Protein AF-A0A141RQ97-F1 (afdb_monomer)

Radius of gyration: 27.09 Å; Cα contacts (8 Å, |Δi|>4): 376; chains: 1; bounding box: 75×56×69 Å

Secondary structure (DSSP, 8-state):
----HHHHHHHHHHHHHHHHHHHHHHHHHHHHHHTT---HHHHHHHHHHHTTTHHHHHHHHHHHHHHHHHH-HHHHHHHHHHTHHHHHHHHHHHHHHHHHHHHHHH--HHHHHHHHHHHHHHHHHHHHHHHHHHHHHHH---EETTEE-S-TTTT--HHHHHHHHHHHHHHHHHHHHHHHHH--HHHHHHHHHHHHHHHHHHHHHHHHHHHHHHHH-HHHHHHHHSTTHHHHHTHHHHHHHHHHHHHHHHHHHHS--STT-S--S-HHHHHHHHHHHHSTTS-EEEE--TTTSS----SS--GGG-SEEEE-TT--HHHHHHHHTTT-EEEE--

pLDDT: mean 82.0, std 18.47, range [33.0, 98.38]

Mean predicted aligned error: 12.66 Å

Solvent-accessible surface area (backbone atoms only — not comparable to full-atom values): 17852 Å² total; per-residue (Å²): 133,83,84,59,61,70,61,52,50,51,51,52,29,53,48,25,44,50,50,20,55,63,53,34,22,24,55,33,17,42,25,47,49,48,68,76,52,84,51,68,67,59,46,50,52,60,51,63,71,40,67,90,46,54,73,66,24,52,49,26,48,52,50,22,54,53,43,35,43,72,76,37,46,66,61,38,54,33,50,48,61,53,36,45,64,44,53,50,47,20,51,52,10,50,51,36,25,55,51,22,61,65,46,41,82,72,42,54,82,85,51,33,61,57,27,45,48,36,20,16,51,11,19,43,40,23,37,29,25,50,15,24,52,56,30,34,65,71,73,56,79,54,66,55,98,86,33,63,69,64,58,84,61,68,52,77,36,75,63,11,52,48,30,8,55,41,38,45,36,49,19,38,37,44,16,26,56,51,45,43,77,73,44,64,68,69,60,20,51,52,28,44,59,48,36,56,57,34,47,54,51,34,51,52,43,50,52,49,49,67,54,47,47,38,74,74,32,62,71,49,34,54,54,51,70,34,87,69,43,29,71,74,50,48,58,56,62,50,49,52,52,52,51,52,49,49,54,50,52,62,44,48,34,67,75,44,101,46,100,76,35,89,62,69,96,47,70,74,59,50,49,50,51,55,51,50,64,75,46,64,94,50,44,72,45,78,40,63,54,89,82,71,82,41,74,69,76,82,73,94,71,66,73,77,71,32,52,35,35,42,31,48,86,76,68,49,70,70,56,53,55,58,48,55,74,50,76,33,49,77,45,65,56,118

Nearest PDB structures (foldseek):
  6rko-assembly1_B  TM=9.096E-01  e=4.116E-11  Escherichia coli K-12
  8b4o-assembly1_B  TM=8.772E-01  e=1.217E-09  Corynebacterium glutamicum
  7nkz-assembly1_B  TM=7.341E-01  e=1.514E-10  Mycobacterium tuberculosis H37Rv
  7d5i-assembly1_B  TM=8.431E-01  e=5.328E-09  Mycolicibacterium smegmatis MC2 155

Structure (mmCIF, N/CA/C/O backbone):
data_AF-A0A141RQ97-F1
#
_entry.id   AF-A0A141RQ97-F1
#
loop_
_atom_site.group_PDB
_atom_site.id
_atom_site.type_symbol
_atom_site.label_atom_id
_atom_site.label_alt_id
_atom_site.label_comp_id
_atom_site.label_asym_id
_atom_site.label_entity_id
_atom_site.label_seq_id
_atom_site.pdbx_PDB_ins_code
_atom_site.Cartn_x
_atom_site.Cartn_y
_atom_site.Cartn_z
_atom_site.occupancy
_atom_site.B_iso_or_equiv
_atom_site.auth_seq_id
_atom_site.auth_comp_id
_atom_site.auth_asym_id
_atom_site.auth_atom_id
_atom_site.pdbx_PDB_model_num
ATOM 1 N N . MET A 1 1 ? -39.228 -0.199 6.790 1.00 51.22 1 MET A N 1
ATOM 2 C CA . MET A 1 1 ? -37.788 -0.116 7.108 1.00 51.22 1 MET A CA 1
ATOM 3 C C . MET A 1 1 ? -37.262 1.120 6.405 1.00 51.22 1 MET A C 1
ATOM 5 O O . MET A 1 1 ? -37.312 1.156 5.183 1.00 51.22 1 MET A O 1
ATOM 9 N N . GLY A 1 2 ? -36.927 2.172 7.153 1.00 75.19 2 GLY A N 1
ATOM 10 C CA . GLY A 1 2 ? -36.314 3.368 6.572 1.00 75.19 2 GLY A CA 1
ATOM 11 C C . GLY A 1 2 ? -34.882 3.057 6.151 1.00 75.19 2 GLY A C 1
ATOM 12 O O . GLY A 1 2 ? -34.230 2.219 6.770 1.00 75.19 2 GLY A O 1
ATOM 13 N N . VAL A 1 3 ? -34.417 3.690 5.082 1.00 82.69 3 VAL A N 1
ATOM 14 C CA . VAL A 1 3 ? -33.030 3.568 4.640 1.00 82.69 3 VAL A CA 1
ATOM 15 C C . VAL A 1 3 ? -32.132 4.299 5.641 1.00 82.69 3 VAL A C 1
ATOM 17 O O . VAL A 1 3 ? -32.322 5.491 5.878 1.00 82.69 3 VAL A O 1
ATOM 20 N N . ASP A 1 4 ? -31.170 3.591 6.231 1.00 91.19 4 ASP A N 1
ATOM 21 C CA . ASP A 1 4 ? -30.196 4.170 7.159 1.00 91.19 4 ASP A CA 1
ATOM 22 C C . ASP A 1 4 ? -29.107 4.913 6.366 1.00 91.19 4 ASP A C 1
ATOM 24 O O . ASP A 1 4 ? -28.164 4.324 5.832 1.00 91.19 4 ASP A O 1
ATOM 28 N N . ILE A 1 5 ? -29.301 6.226 6.219 1.00 93.00 5 ILE A N 1
ATOM 29 C CA . ILE A 1 5 ? -28.421 7.110 5.447 1.00 93.00 5 ILE A CA 1
ATOM 30 C C . ILE A 1 5 ? -26.968 7.084 5.968 1.00 93.00 5 ILE A C 1
ATOM 32 O O . ILE A 1 5 ? -26.069 6.957 5.132 1.00 93.00 5 ILE A O 1
ATOM 36 N N . PRO A 1 6 ? -26.697 7.145 7.291 1.00 93.06 6 PRO A N 1
ATOM 37 C CA . PRO A 1 6 ? -25.357 6.909 7.832 1.00 93.06 6 PRO A CA 1
ATOM 38 C C . PRO A 1 6 ? -24.711 5.606 7.353 1.00 93.06 6 PRO A C 1
ATOM 40 O O . PRO A 1 6 ? -23.558 5.623 6.927 1.00 93.06 6 PRO A O 1
ATOM 43 N N . VAL A 1 7 ? -25.438 4.485 7.366 1.00 93.88 7 VAL A N 1
ATOM 44 C CA . VAL A 1 7 ? -24.892 3.190 6.918 1.00 93.88 7 VAL A CA 1
ATOM 45 C C . VAL A 1 7 ? -24.551 3.206 5.426 1.00 93.88 7 VAL A C 1
ATOM 47 O O . VAL A 1 7 ? -23.509 2.679 5.032 1.00 93.88 7 VAL A O 1
ATOM 50 N N . ILE A 1 8 ? -25.375 3.849 4.593 1.00 95.38 8 ILE A N 1
ATOM 51 C CA . ILE A 1 8 ? -25.068 4.021 3.164 1.00 95.38 8 ILE A CA 1
ATOM 52 C C . ILE A 1 8 ? -23.789 4.834 2.975 1.00 95.38 8 ILE A C 1
ATOM 54 O O . ILE A 1 8 ? -22.906 4.416 2.227 1.00 95.38 8 ILE A O 1
ATOM 58 N N . TRP A 1 9 ? -23.662 5.974 3.654 1.00 95.50 9 TRP A N 1
ATOM 59 C CA . TRP A 1 9 ? -22.460 6.801 3.549 1.00 95.50 9 TRP A CA 1
ATOM 60 C C . TRP A 1 9 ? -21.215 6.084 4.053 1.00 95.50 9 TRP A C 1
ATOM 62 O O . TRP A 1 9 ? -20.168 6.166 3.417 1.00 95.50 9 TRP A O 1
ATOM 72 N N . PHE A 1 10 ? -21.334 5.330 5.145 1.00 93.94 10 PHE A N 1
ATOM 73 C CA . PHE A 1 10 ? -20.256 4.481 5.633 1.00 93.94 10 PHE A CA 1
ATOM 74 C C . PHE A 1 10 ? -19.815 3.471 4.564 1.00 93.94 10 PHE A C 1
ATOM 76 O O . PHE A 1 10 ? -18.622 3.359 4.287 1.00 93.94 10 PHE A O 1
ATOM 83 N N . ALA A 1 11 ? -20.759 2.797 3.898 1.00 95.75 11 ALA A N 1
ATOM 84 C CA . ALA A 1 11 ? -20.449 1.865 2.815 1.00 95.75 11 ALA A CA 1
ATOM 85 C C . ALA A 1 11 ? -19.767 2.552 1.617 1.00 95.75 11 ALA A C 1
ATOM 87 O O . ALA A 1 11 ? -18.808 2.006 1.073 1.00 95.75 11 ALA A O 1
ATOM 88 N N . ILE A 1 12 ? -20.211 3.756 1.233 1.00 96.19 12 ILE A N 1
ATOM 89 C CA . ILE A 1 12 ? -19.592 4.550 0.158 1.00 96.19 12 ILE A CA 1
ATOM 90 C C . ILE A 1 12 ? -18.149 4.923 0.515 1.00 96.19 12 ILE A C 1
ATOM 92 O O . ILE A 1 12 ? -17.262 4.773 -0.321 1.00 96.19 12 ILE A O 1
ATOM 96 N N . ILE A 1 13 ? -17.899 5.378 1.746 1.00 96.06 13 ILE A N 1
ATOM 97 C CA . ILE A 1 13 ? -16.555 5.758 2.205 1.00 96.06 13 ILE A CA 1
ATOM 98 C C . ILE A 1 13 ? -15.639 4.534 2.232 1.00 96.06 13 ILE A C 1
ATOM 100 O O . ILE A 1 13 ? -14.543 4.592 1.684 1.00 96.06 13 ILE A O 1
ATOM 104 N N . VAL A 1 14 ? -16.097 3.408 2.794 1.00 95.00 14 VAL A N 1
ATOM 105 C CA . VAL A 1 14 ? -15.331 2.150 2.801 1.00 95.00 14 VAL A CA 1
ATOM 106 C C . VAL A 1 14 ? -15.010 1.706 1.377 1.00 95.00 14 VAL A C 1
ATOM 108 O O . VAL A 1 14 ? -13.869 1.352 1.090 1.00 95.00 14 VAL A O 1
ATOM 111 N N . PHE A 1 15 ? -15.983 1.765 0.467 1.00 96.69 15 PHE A N 1
ATOM 112 C CA . PHE A 1 15 ? -15.762 1.446 -0.939 1.00 96.69 15 PHE A CA 1
ATOM 113 C C . PHE A 1 15 ? -14.733 2.383 -1.585 1.00 96.69 15 PHE A C 1
ATOM 115 O O . PHE A 1 15 ? -13.807 1.901 -2.232 1.00 96.69 15 PHE A O 1
ATOM 122 N N . ALA A 1 16 ? -14.837 3.696 -1.369 1.00 96.62 16 ALA A N 1
ATOM 123 C CA . ALA A 1 16 ? -13.883 4.668 -1.897 1.00 96.62 16 ALA A CA 1
ATOM 124 C C . ALA A 1 16 ? -12.461 4.419 -1.368 1.00 96.62 16 ALA A C 1
ATOM 126 O O . ALA A 1 16 ? -11.509 4.404 -2.145 1.00 96.62 16 ALA A O 1
ATOM 127 N N . THR A 1 17 ? -12.308 4.135 -0.071 1.00 94.50 17 THR A N 1
ATOM 128 C CA . THR A 1 17 ? -11.013 3.778 0.523 1.00 94.50 17 THR A CA 1
ATOM 129 C C . THR A 1 17 ? -10.458 2.474 -0.053 1.00 94.50 17 THR A C 1
ATOM 131 O O . THR A 1 17 ? -9.270 2.404 -0.352 1.00 94.50 17 THR A O 1
ATOM 134 N N . LEU A 1 18 ? -11.290 1.448 -0.261 1.00 94.50 18 LEU A N 1
ATOM 135 C CA . LEU A 1 18 ? -10.856 0.196 -0.891 1.00 94.50 18 LEU A CA 1
ATOM 136 C C . LEU A 1 18 ? -10.418 0.408 -2.343 1.00 94.50 18 LEU A C 1
ATOM 138 O O . LEU A 1 18 ? -9.379 -0.111 -2.746 1.00 94.50 18 LEU A O 1
ATOM 142 N N . MET A 1 19 ? -11.173 1.192 -3.115 1.00 95.12 19 MET A N 1
ATOM 143 C CA . MET A 1 19 ? -10.805 1.542 -4.486 1.00 95.12 19 MET A CA 1
ATOM 144 C C . MET A 1 19 ? -9.486 2.310 -4.524 1.00 95.12 19 MET A C 1
ATOM 146 O O . MET A 1 19 ? -8.633 1.987 -5.345 1.00 95.12 19 MET A O 1
ATOM 150 N N . TYR A 1 20 ? -9.274 3.245 -3.596 1.00 95.44 20 TYR A N 1
ATOM 151 C CA . TYR A 1 20 ? -8.000 3.944 -3.457 1.00 95.44 20 TYR A CA 1
ATOM 152 C C . TYR A 1 20 ? -6.835 2.973 -3.207 1.00 95.44 20 TYR A C 1
ATOM 154 O O . TYR A 1 20 ? -5.856 2.984 -3.946 1.00 95.44 20 TYR A O 1
ATOM 162 N N . ILE A 1 21 ? -6.970 2.075 -2.225 1.00 93.88 21 ILE A N 1
ATOM 163 C CA . ILE A 1 21 ? -5.947 1.072 -1.881 1.00 93.88 21 ILE A CA 1
ATOM 164 C C . ILE A 1 21 ? -5.614 0.172 -3.078 1.00 93.88 21 ILE A C 1
ATOM 166 O O . ILE A 1 21 ? -4.452 -0.156 -3.305 1.00 93.88 21 ILE A O 1
ATOM 170 N N . ILE A 1 22 ? -6.623 -0.248 -3.844 1.00 91.88 22 ILE A N 1
ATOM 171 C CA . ILE A 1 22 ? -6.428 -1.147 -4.987 1.00 91.88 22 ILE A CA 1
ATOM 172 C C . ILE A 1 22 ? -5.809 -0.403 -6.171 1.00 91.88 22 ILE A C 1
ATOM 174 O O . ILE A 1 22 ? -4.876 -0.917 -6.786 1.00 91.88 22 ILE A O 1
ATOM 178 N N . MET A 1 23 ? -6.344 0.770 -6.511 1.00 92.56 23 MET A N 1
ATOM 179 C CA . MET A 1 23 ? -5.975 1.489 -7.727 1.00 92.56 23 MET A CA 1
ATOM 180 C C . MET A 1 23 ? -4.687 2.290 -7.549 1.00 92.56 23 MET A C 1
ATOM 182 O O . MET A 1 23 ? -3.738 2.110 -8.298 1.00 92.56 23 MET A O 1
ATOM 186 N N . ASP A 1 24 ? -4.603 3.118 -6.513 1.00 94.88 24 ASP A N 1
ATOM 187 C CA . ASP A 1 24 ? -3.407 3.924 -6.258 1.00 94.88 24 ASP A CA 1
ATOM 188 C C . ASP A 1 24 ? -2.272 3.080 -5.646 1.00 94.88 24 ASP A C 1
ATOM 190 O O . ASP A 1 24 ? -1.095 3.429 -5.738 1.00 94.88 24 ASP A O 1
ATOM 194 N N . GLY A 1 25 ? -2.599 1.922 -5.057 1.00 94.94 25 GLY A N 1
ATOM 195 C CA . GLY A 1 25 ? -1.617 1.020 -4.456 1.00 94.94 25 GLY A CA 1
ATOM 196 C C . GLY A 1 25 ? -0.594 0.463 -5.449 1.00 94.94 25 GLY A C 1
ATOM 197 O O . GLY A 1 25 ? 0.592 0.385 -5.119 1.00 94.94 25 GLY A O 1
ATOM 198 N N . PHE A 1 26 ? -0.996 0.113 -6.680 1.00 94.12 26 PHE A N 1
ATOM 199 C CA . PHE A 1 26 ? -0.015 -0.298 -7.694 1.00 94.12 26 PHE A CA 1
ATOM 200 C C . PHE A 1 26 ? 0.807 0.886 -8.215 1.00 94.12 26 PHE A C 1
ATOM 202 O O . PHE A 1 26 ? 1.997 0.707 -8.465 1.00 94.12 26 PHE A O 1
ATOM 209 N N . ASP A 1 27 ? 0.231 2.088 -8.317 1.00 94.75 27 ASP A N 1
ATOM 210 C CA . ASP A 1 27 ? 0.954 3.296 -8.740 1.00 94.75 27 ASP A CA 1
ATOM 211 C C . ASP A 1 27 ? 2.062 3.651 -7.748 1.00 94.75 27 ASP A C 1
ATOM 213 O O . ASP A 1 27 ? 3.231 3.802 -8.118 1.00 94.75 27 ASP A O 1
ATOM 217 N N . LEU A 1 28 ? 1.711 3.703 -6.461 1.00 95.88 28 LEU A N 1
ATOM 218 C CA . LEU A 1 28 ? 2.654 3.942 -5.373 1.00 95.88 28 LEU A CA 1
ATOM 219 C C . LEU A 1 28 ? 3.712 2.837 -5.295 1.00 95.88 28 LEU A C 1
ATOM 221 O O . LEU A 1 28 ? 4.902 3.119 -5.137 1.00 95.88 28 LEU A O 1
ATOM 225 N N . GLY A 1 29 ? 3.313 1.575 -5.464 1.00 96.31 29 GLY A N 1
ATOM 226 C CA . GLY A 1 29 ? 4.256 0.463 -5.514 1.00 96.31 29 GLY A CA 1
ATOM 227 C C . GLY A 1 29 ? 5.242 0.560 -6.685 1.00 96.31 29 GLY A C 1
ATOM 228 O O . GLY A 1 29 ? 6.433 0.300 -6.505 1.00 96.31 29 GLY A O 1
ATOM 229 N N . ILE A 1 30 ? 4.789 0.987 -7.869 1.00 95.12 30 ILE A N 1
ATOM 230 C CA . ILE A 1 30 ? 5.655 1.217 -9.034 1.00 95.12 30 ILE A CA 1
ATOM 231 C C . ILE A 1 30 ? 6.629 2.350 -8.742 1.00 95.12 30 ILE A C 1
ATOM 233 O O . ILE A 1 30 ? 7.814 2.217 -9.049 1.00 95.12 30 ILE A O 1
ATOM 237 N N . GLY A 1 31 ? 6.158 3.420 -8.097 1.00 93.88 31 GLY A N 1
ATOM 238 C CA . GLY A 1 31 ? 7.006 4.511 -7.637 1.00 93.88 31 GLY A CA 1
ATOM 239 C C . GLY A 1 31 ? 8.121 4.046 -6.713 1.00 93.88 31 GLY A C 1
ATOM 240 O O . GLY A 1 31 ? 9.287 4.346 -6.966 1.00 93.88 31 GLY A O 1
ATOM 241 N N . MET A 1 32 ? 7.808 3.223 -5.710 1.00 95.19 32 MET A N 1
ATOM 242 C CA . MET A 1 32 ? 8.821 2.647 -4.817 1.00 95.19 32 MET A CA 1
ATOM 243 C C . MET A 1 32 ? 9.833 1.768 -5.568 1.00 95.19 32 MET A C 1
ATOM 245 O O . MET A 1 32 ? 11.036 1.857 -5.323 1.00 95.19 32 MET A O 1
ATOM 249 N N . LEU A 1 33 ? 9.370 0.952 -6.521 1.00 92.75 33 LEU A N 1
ATOM 250 C CA . LEU A 1 33 ? 10.229 0.083 -7.335 1.00 92.75 33 LEU A CA 1
ATOM 251 C C . LEU A 1 33 ? 11.080 0.843 -8.358 1.00 92.75 33 LEU A C 1
ATOM 253 O O . LEU A 1 33 ? 12.091 0.324 -8.839 1.00 92.75 33 LEU A O 1
ATOM 257 N N . PHE A 1 34 ? 10.695 2.072 -8.684 1.00 88.44 34 PHE A N 1
ATOM 258 C CA . PHE A 1 34 ? 11.244 2.837 -9.794 1.00 88.44 34 PHE A CA 1
ATOM 259 C C . PHE A 1 34 ? 12.761 3.031 -9.716 1.00 88.44 34 PHE A C 1
ATOM 261 O O . PHE A 1 34 ? 13.479 2.852 -10.702 1.00 88.44 34 PHE A O 1
ATOM 268 N N . SER A 1 35 ? 13.270 3.330 -8.517 1.00 83.56 35 SER A N 1
ATOM 269 C CA . SER A 1 35 ? 14.705 3.533 -8.292 1.00 83.56 35 SER A CA 1
ATOM 270 C C . SER A 1 35 ? 15.528 2.237 -8.355 1.00 83.56 35 SER A C 1
ATOM 272 O O . SER A 1 35 ? 16.731 2.306 -8.606 1.00 83.56 35 SER A O 1
ATOM 274 N N . PHE A 1 36 ? 14.906 1.062 -8.191 1.00 84.69 36 PHE A N 1
ATOM 275 C CA . PHE A 1 36 ? 15.591 -0.239 -8.225 1.00 84.69 36 PHE A CA 1
ATOM 276 C C . PHE A 1 36 ? 15.808 -0.776 -9.644 1.00 84.69 36 PHE A C 1
ATOM 278 O O . PHE A 1 36 ? 16.709 -1.582 -9.878 1.00 84.69 36 PHE A O 1
ATOM 285 N N . VAL A 1 37 ? 15.006 -0.333 -10.610 1.00 84.88 37 VAL A N 1
ATOM 286 C CA . VAL A 1 37 ? 15.165 -0.708 -12.018 1.00 84.88 37 VAL A CA 1
ATOM 287 C C . VAL A 1 37 ? 16.200 0.215 -12.645 1.00 84.88 37 VAL A C 1
ATOM 289 O O . VAL A 1 37 ? 15.961 1.407 -12.721 1.00 84.88 37 VAL A O 1
ATOM 292 N N . GLY A 1 38 ? 17.370 -0.286 -13.045 1.00 78.19 38 GLY A N 1
ATOM 293 C CA . GLY A 1 38 ? 18.461 0.564 -13.554 1.00 78.19 38 GLY A CA 1
ATOM 294 C C . GLY A 1 38 ? 18.333 0.977 -15.025 1.00 78.19 38 GLY A C 1
ATOM 295 O O . GLY A 1 38 ? 18.911 1.986 -15.427 1.00 78.19 38 GLY A O 1
ATOM 296 N N . ASP A 1 39 ? 17.593 0.212 -15.829 1.00 84.25 39 ASP A N 1
ATOM 297 C CA . ASP A 1 39 ? 17.457 0.457 -17.264 1.00 84.25 39 ASP A CA 1
ATOM 298 C C . ASP A 1 39 ? 16.418 1.553 -17.553 1.00 84.25 39 ASP A C 1
ATOM 300 O O . ASP A 1 39 ? 15.287 1.520 -17.065 1.00 84.25 39 ASP A O 1
ATOM 304 N N . ALA A 1 40 ? 16.805 2.542 -18.362 1.00 82.38 40 ALA A N 1
ATOM 305 C CA . ALA A 1 40 ? 15.958 3.693 -18.660 1.00 82.38 40 ALA A CA 1
ATOM 306 C C . ALA A 1 40 ? 14.714 3.324 -19.485 1.00 82.38 40 ALA A C 1
ATOM 308 O O . ALA A 1 40 ? 13.656 3.910 -19.265 1.00 82.38 40 ALA A O 1
ATOM 309 N N . LYS A 1 41 ? 14.814 2.344 -20.394 1.00 84.44 41 LYS A N 1
ATOM 310 C CA . LYS A 1 41 ? 13.670 1.895 -21.199 1.00 84.44 41 LYS A CA 1
ATOM 311 C C . LYS A 1 41 ? 12.680 1.127 -20.334 1.00 84.44 41 LYS A C 1
ATOM 313 O O . LYS A 1 41 ? 11.479 1.338 -20.460 1.00 84.44 41 LYS A O 1
ATOM 318 N N . GLU A 1 42 ? 13.173 0.281 -19.427 1.00 86.69 42 GLU A N 1
ATOM 319 C CA . GLU A 1 42 ? 12.327 -0.413 -18.448 1.00 86.69 42 GLU A CA 1
ATOM 320 C C . GLU A 1 42 ? 11.580 0.591 -17.550 1.00 86.69 42 GLU A C 1
ATOM 322 O O . GLU A 1 42 ? 10.372 0.457 -17.355 1.00 86.69 42 GLU A O 1
ATOM 327 N N . ARG A 1 43 ? 12.259 1.647 -17.075 1.00 88.12 43 ARG A N 1
ATOM 328 C CA . ARG A 1 43 ? 11.623 2.748 -16.326 1.00 88.12 43 ARG A CA 1
ATOM 329 C C . ARG A 1 43 ? 10.545 3.466 -17.135 1.00 88.12 43 ARG A C 1
ATOM 331 O O . ARG A 1 43 ? 9.475 3.756 -16.606 1.00 88.12 43 ARG A O 1
ATOM 338 N N . ASP A 1 44 ? 10.798 3.746 -18.408 1.00 86.69 44 ASP A N 1
ATOM 339 C CA . ASP A 1 44 ? 9.809 4.415 -19.253 1.00 86.69 44 ASP A CA 1
ATOM 340 C C . ASP A 1 44 ? 8.567 3.529 -19.468 1.00 86.69 44 ASP A C 1
ATOM 342 O O . ASP A 1 44 ? 7.448 4.035 -19.426 1.00 86.69 44 ASP A O 1
ATOM 346 N N . VAL A 1 45 ? 8.725 2.205 -19.596 1.00 89.31 45 VAL A N 1
ATOM 347 C CA . VAL A 1 45 ? 7.590 1.259 -19.627 1.00 89.31 45 VAL A CA 1
ATOM 348 C C . VAL A 1 45 ? 6.790 1.303 -18.321 1.00 89.31 45 VAL A C 1
ATOM 350 O O . VAL A 1 45 ? 5.562 1.371 -18.370 1.00 89.31 45 VAL A O 1
ATOM 353 N N . MET A 1 46 ? 7.461 1.316 -17.163 1.00 91.69 46 MET A N 1
ATOM 354 C CA . MET A 1 46 ? 6.791 1.401 -15.857 1.00 91.69 46 MET A CA 1
ATOM 355 C C . MET A 1 46 ? 5.904 2.649 -15.757 1.00 91.69 46 MET A C 1
ATOM 357 O O . MET A 1 46 ? 4.720 2.533 -15.445 1.00 91.69 46 MET A O 1
ATOM 361 N N . VAL A 1 47 ? 6.447 3.824 -16.085 1.00 88.38 47 VAL A N 1
ATOM 362 C CA . VAL A 1 47 ? 5.730 5.112 -16.022 1.00 88.38 47 VAL A CA 1
ATOM 363 C C . VAL A 1 47 ? 4.583 5.153 -17.031 1.00 88.38 47 VAL A C 1
ATOM 365 O O . VAL A 1 47 ? 3.454 5.488 -16.678 1.00 88.38 47 VAL A O 1
ATOM 368 N N . ASN A 1 48 ? 4.835 4.759 -18.280 1.00 89.69 48 ASN A N 1
ATOM 369 C CA . ASN A 1 48 ? 3.810 4.783 -19.325 1.00 89.69 48 ASN A CA 1
ATOM 370 C C . ASN A 1 48 ? 2.647 3.822 -19.037 1.00 89.69 48 ASN A C 1
ATOM 372 O O . ASN A 1 48 ? 1.539 4.050 -19.517 1.00 89.69 48 ASN A O 1
ATOM 376 N N . SER A 1 49 ? 2.869 2.772 -18.237 1.00 91.06 49 SER A N 1
ATOM 377 C CA . SER A 1 49 ? 1.810 1.828 -17.863 1.00 91.06 49 SER A CA 1
ATOM 378 C C . SER A 1 49 ? 0.745 2.421 -16.932 1.00 91.06 49 SER A C 1
ATOM 380 O O . SER A 1 49 ? -0.377 1.916 -16.918 1.00 91.06 49 SER A O 1
ATOM 382 N N . VAL A 1 50 ? 1.083 3.482 -16.188 1.00 91.00 50 VAL A N 1
ATOM 383 C CA . VAL A 1 50 ? 0.208 4.116 -15.182 1.00 91.00 50 VAL A CA 1
ATOM 384 C C . VAL A 1 50 ? -0.193 5.547 -15.532 1.00 91.00 50 VAL A C 1
ATOM 386 O O . VAL A 1 50 ? -1.197 6.047 -15.028 1.00 91.00 50 VAL A O 1
ATOM 389 N N . ALA A 1 51 ? 0.531 6.192 -16.452 1.00 87.44 51 ALA A N 1
ATOM 390 C CA . ALA A 1 51 ? 0.266 7.561 -16.902 1.00 87.44 51 ALA A CA 1
ATOM 391 C C . ALA A 1 51 ? -1.208 7.872 -17.246 1.00 87.44 51 ALA A C 1
ATOM 393 O O . ALA A 1 51 ? -1.645 8.977 -16.935 1.00 87.44 51 ALA A O 1
ATOM 394 N N . PRO A 1 52 ? -2.000 6.954 -17.838 1.00 88.56 52 PRO A N 1
ATOM 395 C CA . PRO A 1 52 ? -3.397 7.244 -18.163 1.00 88.56 52 PRO A CA 1
ATOM 396 C C . PRO A 1 52 ? -4.369 7.189 -16.976 1.00 88.56 52 PRO A C 1
ATOM 398 O O . PRO A 1 52 ? -5.512 7.606 -17.136 1.00 88.56 52 PRO A O 1
ATOM 401 N N . VAL A 1 53 ? -3.973 6.610 -15.835 1.00 89.69 53 VAL A N 1
ATOM 402 C CA . VAL A 1 53 ? -4.905 6.263 -14.743 1.00 89.69 53 VAL A CA 1
ATOM 403 C C . VAL A 1 53 ? -4.550 6.873 -13.387 1.00 89.69 53 VAL A C 1
ATOM 405 O O . VAL A 1 53 ? -5.456 7.059 -12.583 1.00 89.69 53 VAL A O 1
ATOM 408 N N . TRP A 1 54 ? -3.284 7.228 -13.142 1.00 88.56 54 TRP A N 1
ATOM 409 C CA . TRP A 1 54 ? -2.810 7.642 -11.811 1.00 88.56 54 TRP A CA 1
ATOM 410 C C . TRP A 1 54 ? -3.566 8.841 -11.213 1.00 88.56 54 TRP A C 1
ATOM 412 O O . TRP A 1 54 ? -3.934 8.812 -10.043 1.00 88.56 54 TRP A O 1
ATOM 422 N N . ASP A 1 55 ? -3.858 9.868 -12.017 1.00 86.69 55 ASP A N 1
ATOM 423 C CA . ASP A 1 55 ? -4.580 11.066 -11.561 1.00 86.69 55 ASP A CA 1
ATOM 424 C C . ASP A 1 55 ? -6.020 10.712 -11.142 1.00 86.69 55 ASP A C 1
ATOM 426 O O . ASP A 1 55 ? -6.516 11.107 -10.088 1.00 86.69 55 ASP A O 1
ATOM 430 N N . GLY A 1 56 ? -6.669 9.829 -11.910 1.00 89.19 56 GLY A N 1
ATOM 431 C CA . GLY A 1 56 ? -7.977 9.278 -11.558 1.00 89.19 56 GLY A CA 1
ATOM 432 C C . GLY A 1 56 ? -7.950 8.447 -10.274 1.00 89.19 56 GLY A C 1
ATOM 433 O O . GLY A 1 56 ? -8.913 8.475 -9.507 1.00 89.19 56 GLY A O 1
ATOM 434 N N . ASN A 1 57 ? -6.852 7.745 -10.001 1.00 93.56 57 ASN A N 1
ATOM 435 C CA . ASN A 1 57 ? -6.724 6.897 -8.820 1.00 93.56 57 ASN A CA 1
ATOM 436 C C . ASN A 1 57 ? -6.682 7.722 -7.523 1.00 93.56 57 ASN A C 1
ATOM 438 O O . ASN A 1 57 ? -7.303 7.323 -6.534 1.00 93.56 57 ASN A O 1
ATOM 442 N N . GLU A 1 58 ? -6.066 8.911 -7.539 1.00 90.88 58 GLU A N 1
ATOM 443 C CA . GLU A 1 58 ? -6.051 9.823 -6.383 1.00 90.88 58 GLU A CA 1
ATOM 444 C C . GLU A 1 58 ? -7.451 10.320 -5.998 1.00 90.88 58 GLU A C 1
ATOM 446 O O . GLU A 1 58 ? -7.734 10.559 -4.819 1.00 90.88 58 GLU A O 1
ATOM 451 N N . THR A 1 59 ? -8.367 10.437 -6.964 1.00 94.44 59 THR A N 1
ATOM 452 C CA . THR A 1 59 ? -9.714 10.972 -6.703 1.00 94.44 59 THR A CA 1
ATOM 453 C C . THR A 1 59 ? -10.510 10.129 -5.704 1.00 94.44 59 THR A C 1
ATOM 455 O O . THR A 1 59 ? -11.337 10.670 -4.965 1.00 94.44 59 THR A O 1
ATOM 458 N N . TRP A 1 60 ? -10.223 8.827 -5.599 1.00 96.12 60 TRP A N 1
ATOM 459 C CA . TRP A 1 60 ? -10.851 7.942 -4.615 1.00 96.12 60 TRP A CA 1
ATOM 460 C C . TRP A 1 60 ? -10.509 8.321 -3.176 1.00 96.12 60 TRP A C 1
ATOM 462 O O . TRP A 1 60 ? -11.380 8.267 -2.304 1.00 96.12 60 TRP A O 1
ATOM 472 N N . LEU A 1 61 ? -9.273 8.763 -2.927 1.00 94.69 61 LEU A N 1
ATOM 473 C CA . LEU A 1 61 ? -8.869 9.269 -1.617 1.00 94.69 61 LEU A CA 1
ATOM 474 C C . LEU A 1 61 ? -9.634 10.545 -1.274 1.00 94.69 61 LEU A C 1
ATOM 476 O O . LEU A 1 61 ? -10.141 10.681 -0.160 1.00 94.69 61 LEU A O 1
ATOM 480 N N . VAL A 1 62 ? -9.745 11.462 -2.239 1.00 94.94 62 VAL A N 1
ATOM 481 C CA . VAL A 1 62 ? -10.477 12.724 -2.066 1.00 94.94 62 VAL A CA 1
ATOM 482 C C . VAL A 1 62 ? -11.950 12.449 -1.775 1.00 94.94 62 VAL A C 1
ATOM 484 O O . VAL A 1 62 ? -12.501 13.037 -0.846 1.00 94.94 62 VAL A O 1
ATOM 487 N N . LEU A 1 63 ? -12.577 11.513 -2.496 1.00 95.50 63 LEU A N 1
ATOM 488 C CA . LEU A 1 63 ? -13.952 11.085 -2.235 1.00 95.50 63 LEU A CA 1
ATOM 489 C C . LEU A 1 63 ? -14.104 10.490 -0.830 1.00 95.50 63 LEU A C 1
ATOM 491 O O . LEU A 1 63 ? -15.053 10.835 -0.128 1.00 95.50 63 LEU A O 1
ATOM 495 N N . GLY A 1 64 ? -13.175 9.633 -0.398 1.00 94.31 64 GLY A N 1
ATOM 496 C CA . GLY A 1 64 ? -13.180 9.064 0.950 1.00 94.31 64 GLY A CA 1
ATOM 497 C C . GLY A 1 64 ? -13.069 10.138 2.037 1.00 94.31 64 GLY A C 1
ATOM 498 O O . GLY A 1 64 ? -13.874 10.160 2.968 1.00 94.31 64 GLY A O 1
ATOM 499 N N . GLY A 1 65 ? -12.122 11.070 1.894 1.00 94.06 65 GLY A N 1
ATOM 500 C CA . GLY A 1 65 ? -11.902 12.164 2.843 1.00 94.06 65 GLY A CA 1
ATOM 501 C C . GLY A 1 65 ? -13.052 13.174 2.885 1.00 94.06 65 GLY A C 1
ATOM 502 O O . GLY A 1 65 ? -13.557 13.493 3.961 1.00 94.06 65 GLY A O 1
ATOM 503 N N . ALA A 1 66 ? -13.518 13.639 1.722 1.00 95.44 66 ALA A N 1
ATOM 504 C CA . ALA A 1 66 ? -14.647 14.563 1.619 1.00 95.44 66 ALA A CA 1
ATOM 505 C C . ALA A 1 66 ? -15.962 13.912 2.075 1.00 95.44 66 ALA A C 1
ATOM 507 O O . ALA A 1 66 ? -16.766 14.551 2.756 1.00 95.44 66 ALA A O 1
ATOM 508 N N . GLY A 1 67 ? -16.161 12.629 1.755 1.00 95.44 67 GLY A N 1
ATOM 509 C CA . GLY A 1 67 ? -17.290 11.835 2.232 1.00 95.44 67 GLY A CA 1
ATOM 510 C C . GLY A 1 67 ? -17.285 11.703 3.753 1.00 95.44 67 GLY A C 1
ATOM 511 O O . GLY A 1 67 ? -18.317 11.919 4.386 1.00 95.44 67 GLY A O 1
ATOM 512 N N . LEU A 1 68 ? -16.123 11.432 4.356 1.00 95.38 68 LEU A N 1
ATOM 513 C CA . LEU A 1 68 ? -15.973 11.376 5.809 1.00 95.38 68 LEU A CA 1
ATOM 514 C C . LEU A 1 68 ? -16.257 12.732 6.465 1.00 95.38 68 LEU A C 1
ATOM 516 O O . LEU A 1 68 ? -16.980 12.782 7.456 1.00 95.38 68 LEU A O 1
ATOM 520 N N . PHE A 1 69 ? -15.752 13.828 5.892 1.00 95.88 69 PHE A N 1
ATOM 521 C CA . PHE A 1 69 ? -16.036 15.182 6.370 1.00 95.88 69 PHE A CA 1
ATOM 522 C C . PHE A 1 69 ? -17.534 15.515 6.321 1.00 95.88 69 PHE A C 1
ATOM 524 O O . PHE A 1 69 ? -18.085 16.022 7.297 1.00 95.88 69 PHE A O 1
ATOM 531 N N . GLY A 1 70 ? -18.202 15.206 5.206 1.00 95.25 70 GLY A N 1
ATOM 532 C CA . GLY A 1 70 ? -19.618 15.515 5.010 1.00 95.25 70 GLY A CA 1
ATOM 533 C C . GLY A 1 70 ? -20.560 14.641 5.840 1.00 95.25 70 GLY A C 1
ATOM 534 O O . GLY A 1 70 ? -21.491 15.155 6.458 1.00 95.25 70 GLY A O 1
ATOM 535 N N . ALA A 1 71 ? -20.330 13.326 5.867 1.00 95.38 71 ALA A N 1
ATOM 536 C CA . ALA A 1 71 ? -21.222 12.374 6.529 1.00 95.38 71 ALA A CA 1
ATOM 537 C C . ALA A 1 71 ? -20.911 12.179 8.023 1.00 95.38 71 ALA A C 1
ATOM 539 O O . ALA A 1 71 ? -21.826 11.949 8.814 1.00 95.38 71 ALA A O 1
ATOM 540 N N . PHE A 1 72 ? -19.640 12.288 8.426 1.00 95.50 72 PHE A N 1
ATOM 541 C CA . PHE A 1 72 ? -19.175 12.034 9.794 1.00 95.50 72 PHE A CA 1
ATOM 542 C C . PHE A 1 72 ? -18.180 13.110 10.273 1.00 95.50 72 PHE A C 1
ATOM 544 O O . PHE A 1 72 ? -17.038 12.793 10.626 1.00 95.50 72 PHE A O 1
ATOM 551 N N . PRO A 1 73 ? -18.599 14.387 10.368 1.00 94.88 73 PRO A N 1
ATOM 552 C CA . PRO A 1 73 ? -17.701 15.510 10.655 1.00 94.88 73 PRO A CA 1
ATOM 553 C C . PRO A 1 73 ? -16.958 15.369 11.988 1.00 94.88 73 PRO A C 1
ATOM 555 O O . PRO A 1 73 ? -15.819 15.812 12.118 1.00 94.88 73 PRO A O 1
ATOM 558 N N . LEU A 1 74 ? -17.577 14.721 12.981 1.00 93.25 74 LEU A N 1
ATOM 559 C CA . LEU A 1 74 ? -16.937 14.485 14.269 1.00 93.25 74 LEU A CA 1
ATOM 560 C C . LEU A 1 74 ? -15.794 13.468 14.175 1.00 93.25 74 LEU A C 1
ATOM 562 O O . LEU A 1 74 ? -14.725 13.701 14.733 1.00 93.25 74 LEU A O 1
ATOM 566 N N . ALA A 1 75 ? -16.012 12.361 13.461 1.00 93.19 75 ALA A N 1
ATOM 567 C CA . ALA A 1 75 ? -14.966 11.372 13.230 1.00 93.19 75 ALA A CA 1
ATOM 568 C C . ALA A 1 75 ? -13.821 11.996 12.424 1.00 93.19 75 ALA A C 1
ATOM 570 O O . ALA A 1 75 ? -12.663 11.838 12.793 1.00 93.19 75 ALA A O 1
ATOM 571 N N . TYR A 1 76 ? -14.154 12.774 11.388 1.00 94.94 76 TYR A N 1
ATOM 572 C CA . TYR A 1 76 ? -13.176 13.519 10.602 1.00 94.94 76 TYR A CA 1
ATOM 573 C C . TYR A 1 76 ? -12.308 14.430 11.481 1.00 94.94 76 TYR A C 1
ATOM 575 O O . TYR A 1 76 ? -11.086 14.357 11.407 1.00 94.94 76 TYR A O 1
ATOM 583 N N . ALA A 1 77 ? -12.918 15.245 12.348 1.00 94.19 77 ALA A N 1
ATOM 584 C CA . ALA A 1 77 ? -12.183 16.169 13.209 1.00 94.19 77 ALA A CA 1
ATOM 585 C C . ALA A 1 77 ? -11.206 15.445 14.149 1.00 94.19 77 ALA A C 1
ATOM 587 O O . ALA A 1 77 ? -10.052 15.848 14.248 1.00 94.19 77 ALA A O 1
ATOM 588 N N . VAL A 1 78 ? -11.645 14.357 14.790 1.00 94.50 78 V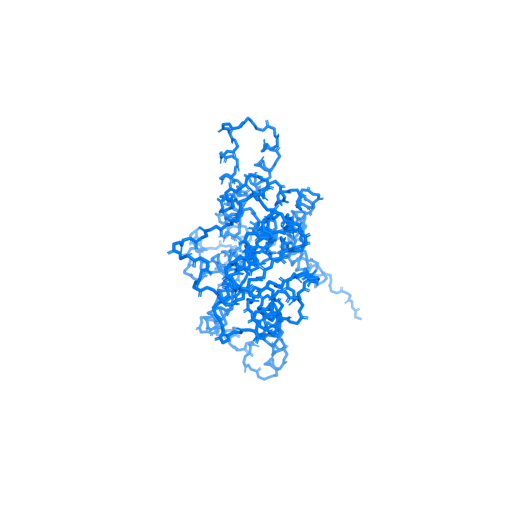AL A N 1
ATOM 589 C CA . VAL A 1 78 ? -10.791 13.562 15.689 1.00 94.50 78 VAL A CA 1
ATOM 590 C C . VAL A 1 78 ? -9.642 12.898 14.926 1.00 94.50 78 VAL A C 1
ATOM 592 O O . VAL A 1 78 ? -8.503 12.956 15.377 1.00 94.50 78 VAL A O 1
ATOM 595 N N . ILE A 1 79 ? -9.924 12.290 13.769 1.00 94.62 79 ILE A N 1
ATOM 596 C CA . ILE A 1 79 ? -8.921 11.569 12.972 1.00 94.62 79 ILE A CA 1
ATOM 597 C C . ILE A 1 79 ? -7.865 12.529 12.423 1.00 94.62 79 ILE A C 1
ATOM 599 O O . ILE A 1 79 ? -6.676 12.229 12.510 1.00 94.62 79 ILE A O 1
ATOM 603 N N . ILE A 1 80 ? -8.281 13.672 11.864 1.00 93.81 80 ILE A N 1
ATOM 604 C CA . ILE A 1 80 ? -7.341 14.669 11.340 1.00 93.81 80 ILE A CA 1
ATOM 605 C C . ILE A 1 80 ? -6.439 15.186 12.456 1.00 93.81 80 ILE A C 1
ATOM 607 O O . ILE A 1 80 ? -5.234 15.245 12.248 1.00 93.81 80 ILE A O 1
ATOM 611 N N . ASP A 1 81 ? -6.994 15.510 13.625 1.00 93.50 81 ASP A N 1
ATOM 612 C CA . ASP A 1 81 ? -6.217 16.041 14.746 1.00 93.50 81 ASP A CA 1
ATOM 613 C C . ASP A 1 81 ? -5.181 15.012 15.234 1.00 93.50 81 ASP A C 1
ATOM 615 O O . ASP A 1 81 ? -3.974 15.275 15.207 1.00 93.50 81 ASP A O 1
ATOM 619 N N . ALA A 1 82 ? -5.630 13.783 15.519 1.00 94.38 82 ALA A N 1
ATOM 620 C CA . ALA A 1 82 ? -4.779 12.684 15.977 1.00 94.38 82 ALA A CA 1
ATOM 621 C C . ALA A 1 82 ? -3.688 12.283 14.966 1.00 94.38 82 ALA A C 1
ATOM 623 O O . ALA A 1 82 ? -2.584 11.892 15.350 1.00 94.38 82 ALA A O 1
ATOM 624 N N . LEU A 1 83 ? -3.980 12.376 13.664 1.00 95.81 83 LEU A N 1
ATOM 625 C CA . LEU A 1 83 ? -3.094 11.928 12.586 1.00 95.81 83 LEU A CA 1
ATOM 626 C C . LEU A 1 83 ? -2.528 13.076 11.750 1.00 95.81 83 LEU A C 1
ATOM 628 O O . LEU A 1 83 ? -2.075 12.848 10.625 1.00 95.81 83 LEU A O 1
ATOM 632 N N . THR A 1 84 ? -2.483 14.291 12.304 1.00 95.69 84 THR A N 1
ATOM 633 C CA . THR A 1 84 ? -1.995 15.487 11.600 1.00 95.69 84 THR A CA 1
ATOM 634 C C . THR A 1 84 ? -0.624 15.243 10.962 1.00 95.69 84 THR A C 1
ATOM 636 O O . THR A 1 84 ? -0.424 15.548 9.784 1.00 95.69 84 THR A O 1
ATOM 639 N N . ILE A 1 85 ? 0.320 14.651 11.706 1.00 96.69 85 ILE A N 1
ATOM 640 C CA . ILE A 1 85 ? 1.686 14.405 11.223 1.00 96.69 85 ILE A CA 1
ATOM 641 C C 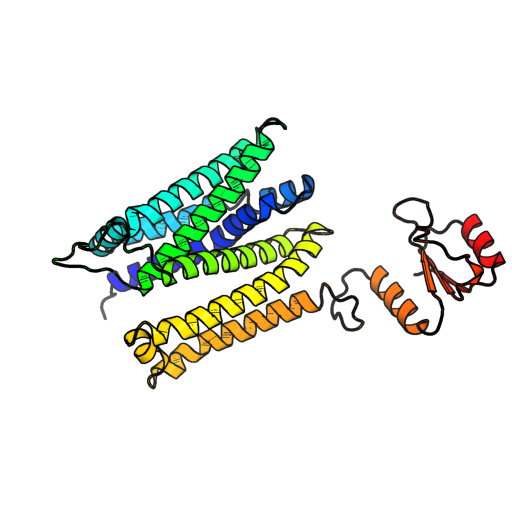. ILE A 1 85 ? 1.711 13.335 10.110 1.00 96.69 85 ILE A C 1
ATOM 643 O O . ILE A 1 85 ? 2.184 13.663 9.017 1.00 96.69 85 ILE A O 1
ATOM 647 N N . PRO A 1 86 ? 1.192 12.099 10.305 1.00 97.06 86 PRO A N 1
ATOM 648 C CA . PRO A 1 86 ? 1.139 11.098 9.236 1.00 97.06 86 PRO A CA 1
ATOM 649 C C . PRO A 1 86 ? 0.421 11.579 7.973 1.00 97.06 86 PRO A C 1
ATOM 651 O O . PRO A 1 86 ? 0.931 11.378 6.871 1.00 97.06 86 PRO A O 1
ATOM 654 N N . LEU A 1 87 ? -0.728 12.248 8.111 1.00 96.69 87 LEU A N 1
ATOM 655 C CA . LEU A 1 87 ? -1.520 12.724 6.974 1.00 96.69 87 LEU A CA 1
ATOM 656 C C . LEU A 1 87 ? -0.829 13.866 6.225 1.00 96.69 87 LEU A C 1
ATOM 658 O O . LEU A 1 87 ? -0.845 13.893 4.996 1.00 96.69 87 LEU A O 1
ATOM 662 N N . THR A 1 88 ? -0.152 14.770 6.936 1.00 97.31 88 THR A N 1
ATOM 663 C CA . THR A 1 88 ? 0.657 15.817 6.293 1.00 97.31 88 THR A CA 1
ATOM 664 C C . THR A 1 88 ? 1.842 15.208 5.547 1.00 97.31 88 THR A C 1
ATOM 666 O O . THR A 1 88 ? 2.100 15.564 4.399 1.00 97.31 88 THR A O 1
ATOM 669 N N . ALA A 1 89 ? 2.540 14.245 6.156 1.00 97.88 89 ALA A N 1
ATOM 670 C CA . ALA A 1 89 ? 3.624 13.522 5.497 1.00 97.88 89 ALA A CA 1
ATOM 671 C C . ALA A 1 89 ? 3.129 12.761 4.254 1.00 97.88 89 ALA A C 1
ATOM 673 O O . ALA A 1 89 ? 3.786 12.783 3.214 1.00 97.88 89 ALA A O 1
ATOM 674 N N . MET A 1 90 ? 1.944 12.148 4.337 1.00 97.00 90 MET A N 1
ATOM 675 C CA . MET A 1 90 ? 1.290 11.496 3.205 1.00 97.00 90 MET A CA 1
ATOM 676 C C . MET A 1 90 ? 1.013 12.485 2.070 1.00 97.00 90 MET A C 1
ATOM 678 O O . MET A 1 90 ? 1.382 12.209 0.931 1.00 97.00 90 MET A O 1
ATOM 682 N N . LEU A 1 91 ? 0.425 13.645 2.378 1.00 96.38 91 LEU A N 1
ATOM 683 C CA . LEU A 1 91 ? 0.140 14.693 1.398 1.00 96.38 91 LEU A CA 1
ATOM 684 C C . LEU A 1 91 ? 1.419 15.186 0.711 1.00 96.38 91 LEU A C 1
ATOM 686 O O . LEU A 1 91 ? 1.454 15.296 -0.511 1.00 96.38 91 LEU A O 1
ATOM 690 N N . ILE A 1 92 ? 2.491 15.425 1.473 1.00 97.44 92 ILE A N 1
ATOM 691 C CA . ILE A 1 92 ? 3.800 15.791 0.916 1.00 97.44 92 ILE A CA 1
ATOM 692 C C . ILE A 1 92 ? 4.299 14.699 -0.040 1.00 97.44 92 ILE A C 1
ATOM 694 O O . ILE A 1 92 ? 4.744 15.008 -1.145 1.00 97.44 92 ILE A O 1
ATOM 698 N N . GLY A 1 93 ? 4.191 13.426 0.353 1.00 96.69 93 GLY A N 1
ATOM 699 C CA . GLY A 1 93 ? 4.568 12.292 -0.490 1.00 96.69 93 GLY A CA 1
ATOM 700 C C . GLY A 1 93 ? 3.802 12.247 -1.815 1.00 96.69 93 GLY A C 1
ATOM 701 O O . GLY A 1 93 ? 4.419 12.098 -2.872 1.00 96.69 93 GLY A O 1
ATOM 702 N N . LEU A 1 94 ? 2.481 12.452 -1.771 1.00 95.00 94 LEU A N 1
ATOM 703 C CA . LEU A 1 94 ? 1.619 12.507 -2.957 1.00 95.00 94 LEU A CA 1
ATOM 704 C C . LEU A 1 94 ? 1.952 13.702 -3.865 1.00 95.00 94 LEU A C 1
ATOM 706 O O . LEU A 1 94 ? 2.063 13.533 -5.077 1.00 95.00 94 LEU A O 1
ATOM 710 N N . ILE A 1 95 ? 2.225 14.882 -3.296 1.00 94.44 95 ILE A N 1
ATOM 711 C CA . ILE A 1 95 ? 2.660 16.058 -4.069 1.00 94.44 95 ILE A CA 1
ATOM 712 C C . ILE A 1 95 ? 3.960 15.754 -4.817 1.00 94.44 95 ILE A C 1
ATOM 714 O O . ILE A 1 95 ? 4.046 15.966 -6.027 1.00 94.44 95 ILE A O 1
ATOM 718 N N . PHE A 1 96 ? 4.977 15.231 -4.124 1.00 92.81 96 PHE A N 1
ATOM 719 C CA . PHE A 1 96 ? 6.246 14.887 -4.768 1.00 92.81 96 PHE A CA 1
ATOM 720 C C . PHE A 1 96 ? 6.071 13.831 -5.854 1.00 92.81 96 PHE A C 1
ATOM 722 O O . PHE A 1 96 ? 6.729 13.923 -6.888 1.00 92.81 96 PHE A O 1
ATOM 729 N N . ARG A 1 97 ? 5.175 12.862 -5.647 1.00 90.88 97 ARG A N 1
ATOM 730 C CA . ARG A 1 97 ? 4.843 11.848 -6.645 1.00 90.88 97 ARG A CA 1
ATOM 731 C C . ARG A 1 97 ? 4.266 12.475 -7.915 1.00 90.88 97 ARG A C 1
ATOM 733 O O . ARG A 1 97 ? 4.831 12.251 -8.983 1.00 90.88 97 ARG A O 1
ATOM 740 N N . GLY A 1 98 ? 3.194 13.263 -7.802 1.00 89.25 98 GLY A N 1
ATOM 741 C CA . GLY A 1 98 ? 2.526 13.876 -8.957 1.00 89.25 98 GLY A CA 1
ATOM 742 C C . GLY A 1 98 ? 3.445 14.833 -9.718 1.00 89.25 98 GLY A C 1
ATOM 743 O O . GLY A 1 98 ? 3.604 14.729 -10.935 1.00 89.25 98 GLY A O 1
ATOM 744 N N . VAL A 1 99 ? 4.163 15.698 -8.993 1.00 90.81 99 VAL A N 1
ATOM 745 C CA . VAL A 1 99 ? 5.130 16.627 -9.596 1.00 90.81 99 VAL A CA 1
ATOM 746 C C . VAL A 1 99 ? 6.271 15.860 -10.270 1.00 90.81 99 VAL A C 1
ATOM 748 O O . VAL A 1 99 ? 6.619 16.151 -11.413 1.00 90.81 99 VAL A O 1
ATOM 751 N N . ALA A 1 100 ? 6.851 14.849 -9.619 1.00 87.94 100 ALA A N 1
ATOM 752 C CA . ALA A 1 100 ? 7.924 14.073 -10.235 1.00 87.94 100 ALA A CA 1
ATOM 753 C C . ALA A 1 100 ? 7.465 13.366 -11.516 1.00 87.94 100 ALA A C 1
ATOM 755 O O . ALA A 1 100 ? 8.224 13.323 -12.485 1.00 87.94 100 ALA A O 1
ATOM 756 N N . PHE A 1 101 ? 6.225 12.873 -11.547 1.00 84.00 101 PHE A N 1
ATOM 757 C CA . PHE A 1 101 ? 5.651 12.210 -12.711 1.00 84.00 101 PHE A CA 1
ATOM 758 C C . PHE A 1 101 ? 5.574 13.142 -13.930 1.00 84.00 101 PHE A C 1
ATOM 760 O O . PHE A 1 101 ? 6.101 12.815 -14.996 1.00 84.00 101 PHE A O 1
ATOM 767 N N . GLU A 1 102 ? 4.999 14.339 -13.774 1.00 85.31 102 GLU A N 1
ATOM 768 C CA . GLU A 1 102 ? 4.862 15.300 -14.876 1.00 85.31 102 GLU A CA 1
ATOM 769 C C . GLU A 1 102 ? 6.195 15.921 -15.311 1.00 85.31 102 GLU A C 1
ATOM 771 O O . GLU A 1 102 ? 6.466 16.094 -16.507 1.00 85.31 102 GLU A O 1
ATOM 776 N N . PHE A 1 103 ? 7.043 16.286 -14.346 1.00 85.44 103 PHE A N 1
ATOM 777 C CA . PHE A 1 103 ? 8.278 17.013 -14.629 1.00 85.44 103 PHE A CA 1
ATOM 778 C C . PHE A 1 103 ? 9.380 16.108 -15.172 1.00 85.44 103 PHE A C 1
ATOM 780 O O . PHE A 1 103 ? 10.230 16.588 -15.927 1.00 85.44 103 PHE A O 1
ATOM 787 N N . ARG A 1 104 ? 9.356 14.799 -14.891 1.00 82.19 104 ARG A N 1
ATOM 788 C CA . ARG A 1 104 ? 10.347 13.854 -15.426 1.00 82.19 104 ARG A CA 1
ATOM 789 C C . ARG A 1 104 ? 10.392 13.852 -16.954 1.00 82.19 104 ARG A C 1
ATOM 791 O O . ARG A 1 104 ? 11.485 13.850 -17.521 1.00 82.19 104 ARG A O 1
ATOM 798 N N . PHE A 1 105 ? 9.238 13.899 -17.625 1.00 75.00 105 PHE A N 1
ATOM 799 C CA . PHE A 1 105 ? 9.169 13.931 -19.094 1.00 75.00 105 PHE A CA 1
ATOM 800 C C . PHE A 1 105 ? 9.773 15.206 -19.694 1.00 75.00 105 PHE A C 1
ATOM 802 O O . PHE A 1 105 ? 10.291 15.184 -20.809 1.00 75.00 105 PHE A O 1
ATOM 809 N N . LYS A 1 106 ? 9.743 16.307 -18.937 1.00 81.06 106 LYS A N 1
ATOM 810 C CA . LYS A 1 106 ? 10.261 17.622 -19.336 1.00 81.06 106 LYS A CA 1
ATOM 811 C C . LYS A 1 106 ? 11.702 17.862 -18.860 1.00 81.06 106 LYS A C 1
ATOM 813 O O . LYS A 1 106 ? 12.336 18.824 -19.286 1.00 81.06 106 LYS A O 1
ATOM 818 N N . ALA A 1 107 ? 12.230 17.011 -17.979 1.00 79.50 107 ALA A N 1
ATOM 819 C CA . ALA A 1 107 ? 13.520 17.211 -17.334 1.00 79.50 107 ALA A CA 1
ATOM 820 C C . ALA A 1 107 ? 14.710 16.892 -18.252 1.00 79.50 107 ALA A C 1
ATOM 822 O O . ALA A 1 107 ? 14.753 15.875 -18.959 1.00 79.50 107 ALA A O 1
ATOM 823 N N . THR A 1 108 ? 15.741 17.736 -18.153 1.00 81.25 108 THR A N 1
ATOM 824 C CA . THR A 1 108 ? 17.056 17.477 -18.746 1.00 81.25 108 THR A CA 1
ATOM 825 C C . THR A 1 108 ? 17.687 16.222 -18.129 1.00 81.25 108 THR A C 1
ATOM 827 O O . THR A 1 108 ? 17.421 15.908 -16.964 1.00 81.25 108 THR A O 1
ATOM 830 N N . PRO A 1 109 ? 18.559 15.494 -18.857 1.00 78.44 109 PRO A N 1
ATOM 831 C CA . PRO A 1 109 ? 19.163 14.255 -18.359 1.00 78.44 109 PRO A CA 1
ATOM 832 C C . PRO A 1 109 ? 19.852 14.375 -16.989 1.00 78.44 109 PRO A C 1
ATOM 834 O O . PRO A 1 109 ? 19.847 13.412 -16.226 1.00 78.44 109 PRO A O 1
ATOM 837 N N . SER A 1 110 ? 20.392 15.551 -16.646 1.00 79.25 110 SER A N 1
ATOM 838 C CA . SER A 1 110 ? 21.029 15.818 -15.349 1.00 79.25 110 SER A CA 1
ATOM 839 C C . SER A 1 110 ? 20.046 15.861 -14.174 1.00 79.25 110 SER A C 1
ATOM 841 O O . SER A 1 110 ? 20.406 15.448 -13.076 1.00 79.25 110 SER A O 1
ATOM 843 N N . HIS A 1 111 ? 18.801 16.297 -14.398 1.00 83.25 111 HIS A N 1
ATOM 844 C CA . HIS A 1 111 ? 17.770 16.408 -13.358 1.00 83.25 111 HIS A CA 1
ATOM 845 C C . HIS A 1 111 ? 16.848 15.186 -13.282 1.00 83.25 111 HIS A C 1
ATOM 847 O O . HIS A 1 111 ? 16.115 15.038 -12.308 1.00 83.25 111 HIS A O 1
ATOM 853 N N . ARG A 1 112 ? 16.896 14.270 -14.260 1.00 80.62 112 ARG A N 1
ATOM 854 C CA . ARG A 1 112 ? 16.066 13.050 -14.246 1.00 80.62 112 ARG A CA 1
ATOM 855 C C . ARG A 1 112 ? 16.275 12.208 -12.991 1.00 80.62 112 ARG A C 1
ATOM 857 O O . ARG A 1 112 ? 15.303 11.765 -12.403 1.00 80.62 112 ARG A O 1
ATOM 864 N N . LYS A 1 113 ? 17.520 12.061 -12.524 1.00 84.06 113 LYS A N 1
ATOM 865 C CA . LYS A 1 113 ? 17.813 11.304 -11.295 1.00 84.06 113 LYS A CA 1
ATOM 866 C C . LYS A 1 113 ? 17.138 11.901 -10.061 1.00 84.06 113 LYS A C 1
ATOM 868 O O . LYS A 1 113 ? 16.663 11.148 -9.224 1.00 84.06 113 LYS A O 1
ATOM 873 N N . PHE A 1 114 ? 17.091 13.229 -9.954 1.00 88.44 114 PHE A N 1
ATOM 874 C CA . PHE A 1 114 ? 16.404 13.897 -8.849 1.00 88.44 114 PHE A CA 1
ATOM 875 C C . PHE A 1 114 ? 14.917 13.534 -8.845 1.00 88.44 114 PHE A C 1
ATOM 877 O O . PHE A 1 114 ? 14.417 13.061 -7.832 1.00 88.44 114 PHE A O 1
ATOM 884 N N . TRP A 1 115 ? 14.249 13.641 -9.997 1.00 89.00 115 TRP A N 1
ATOM 885 C CA . TRP A 1 115 ? 12.837 13.280 -10.123 1.00 89.00 115 TRP A CA 1
ATOM 886 C C . TRP A 1 115 ? 12.577 11.786 -9.920 1.00 89.00 115 TRP A C 1
ATOM 888 O O . TRP A 1 115 ? 11.597 11.435 -9.276 1.00 89.00 115 TRP A O 1
ATOM 898 N N . ASP A 1 116 ? 13.472 10.909 -10.379 1.00 87.75 116 ASP A N 1
ATOM 899 C CA . ASP A 1 116 ? 13.374 9.467 -10.132 1.00 87.75 116 ASP A CA 1
ATOM 900 C C . ASP A 1 116 ? 13.417 9.156 -8.615 1.00 87.75 116 ASP A C 1
ATOM 902 O O . ASP A 1 116 ? 12.630 8.340 -8.126 1.00 87.75 116 ASP A O 1
ATOM 906 N N . TYR A 1 117 ? 14.287 9.835 -7.852 1.00 90.00 117 TYR A N 1
ATOM 907 C CA . TYR A 1 117 ? 14.346 9.699 -6.391 1.00 90.00 117 TYR A CA 1
ATOM 908 C C . TYR A 1 117 ? 13.169 10.373 -5.682 1.00 90.00 117 TYR A C 1
ATOM 910 O O . TYR A 1 117 ? 12.660 9.813 -4.714 1.00 90.00 117 TYR A O 1
ATOM 918 N N . SER A 1 118 ? 12.704 11.534 -6.150 1.00 92.38 118 SER A N 1
ATOM 919 C CA . SER A 1 118 ? 11.505 12.190 -5.613 1.00 92.38 118 SER A CA 1
ATOM 920 C C . SER A 1 118 ? 10.255 11.338 -5.822 1.00 92.38 118 SER A C 1
ATOM 922 O O . SER A 1 118 ? 9.439 11.233 -4.912 1.00 92.38 118 SER A O 1
ATOM 924 N N . PHE A 1 119 ? 10.131 10.679 -6.976 1.00 91.88 119 PHE A N 1
ATOM 925 C CA . PHE A 1 119 ? 9.028 9.769 -7.269 1.00 91.88 119 PHE A CA 1
ATOM 926 C C . PHE A 1 119 ? 9.044 8.554 -6.334 1.00 91.88 119 PHE A C 1
ATOM 928 O O . PHE A 1 119 ? 8.022 8.223 -5.730 1.00 91.88 119 PHE A O 1
ATOM 935 N N . ALA A 1 120 ? 10.215 7.937 -6.141 1.00 94.06 120 ALA A N 1
ATOM 936 C CA . ALA A 1 120 ? 10.362 6.800 -5.237 1.00 94.06 120 ALA A CA 1
ATOM 937 C C . ALA A 1 120 ? 10.170 7.179 -3.762 1.00 94.06 120 ALA A C 1
ATOM 939 O O . ALA A 1 120 ? 9.423 6.512 -3.048 1.00 94.06 120 ALA A O 1
ATOM 940 N N . GLY A 1 121 ? 10.797 8.267 -3.313 1.00 95.94 121 GLY A N 1
ATOM 941 C CA . GLY A 1 121 ? 10.695 8.758 -1.941 1.00 95.94 121 GLY A CA 1
ATOM 942 C C . GLY A 1 121 ? 9.293 9.253 -1.592 1.00 95.94 121 GLY A C 1
ATOM 943 O O . GLY A 1 121 ? 8.787 8.924 -0.524 1.00 95.94 121 GLY A O 1
ATOM 944 N N . GLY A 1 122 ? 8.638 9.980 -2.502 1.00 96.25 122 GLY A N 1
ATOM 945 C CA . GLY A 1 122 ? 7.260 10.437 -2.324 1.00 96.25 122 GLY A CA 1
ATOM 946 C C . GLY A 1 122 ? 6.277 9.272 -2.231 1.00 96.25 122 GLY A C 1
ATOM 947 O O . GLY A 1 122 ? 5.456 9.231 -1.315 1.00 96.25 122 GLY A O 1
ATOM 948 N N . SER A 1 123 ? 6.431 8.271 -3.103 1.00 96.69 123 SER A N 1
ATOM 949 C CA . SER A 1 123 ? 5.593 7.065 -3.082 1.00 96.69 123 SER A CA 1
ATOM 950 C C . SER A 1 123 ? 5.809 6.222 -1.824 1.00 96.69 123 SER A C 1
ATOM 952 O O . SER A 1 123 ? 4.845 5.730 -1.235 1.00 96.69 123 SER A O 1
ATOM 954 N N . LEU A 1 124 ? 7.062 6.098 -1.371 1.00 97.56 124 LEU A N 1
ATOM 955 C CA . LEU A 1 124 ? 7.406 5.418 -0.123 1.00 97.56 124 LEU A CA 1
ATOM 956 C C . LEU A 1 124 ? 6.800 6.133 1.087 1.00 97.56 124 LEU A C 1
ATOM 958 O O . LEU A 1 124 ? 6.176 5.486 1.925 1.00 97.56 124 LEU A O 1
ATOM 962 N N . LEU A 1 125 ? 6.958 7.457 1.166 1.00 98.06 125 LEU A N 1
ATOM 963 C CA . LEU A 1 125 ? 6.441 8.266 2.266 1.00 98.06 125 LEU A CA 1
ATOM 964 C C . LEU A 1 125 ? 4.912 8.201 2.334 1.00 98.06 125 LEU A C 1
ATOM 966 O O . LEU A 1 125 ? 4.363 7.950 3.404 1.00 98.06 125 LEU A O 1
ATOM 970 N N . ALA A 1 126 ? 4.232 8.358 1.195 1.00 97.56 126 ALA A N 1
ATOM 971 C CA . ALA A 1 126 ? 2.779 8.252 1.120 1.00 97.56 126 ALA A CA 1
ATOM 972 C C . ALA A 1 126 ? 2.288 6.868 1.569 1.00 97.56 126 ALA A C 1
ATOM 974 O O . ALA A 1 126 ? 1.415 6.779 2.431 1.00 97.56 126 ALA A O 1
ATOM 975 N N . THR A 1 127 ? 2.896 5.794 1.056 1.00 97.88 127 THR A N 1
ATOM 976 C CA . THR A 1 127 ? 2.529 4.414 1.414 1.00 97.88 127 THR A CA 1
ATOM 977 C C . THR A 1 127 ? 2.775 4.124 2.894 1.00 97.88 127 THR A C 1
ATOM 979 O O . THR A 1 127 ? 1.922 3.557 3.574 1.00 97.88 127 THR A O 1
ATOM 982 N N . PHE A 1 128 ? 3.927 4.533 3.425 1.00 98.38 128 PHE A N 1
ATOM 983 C CA . PHE A 1 128 ? 4.265 4.302 4.825 1.00 98.38 128 PHE A CA 1
ATOM 984 C C . PHE A 1 128 ? 3.301 5.030 5.768 1.00 98.38 128 PHE A C 1
ATOM 986 O O . PHE A 1 128 ? 2.777 4.428 6.707 1.00 98.38 128 PHE A O 1
ATOM 993 N N . SER A 1 129 ? 3.008 6.301 5.479 1.00 98.19 129 SER A N 1
ATOM 994 C CA . SER A 1 129 ? 2.041 7.087 6.244 1.00 98.19 129 SER A CA 1
ATOM 995 C C . SER A 1 129 ? 0.634 6.493 6.194 1.00 98.19 129 SER A C 1
ATOM 997 O O . SER A 1 129 ? -0.035 6.455 7.222 1.00 98.19 129 SER A O 1
ATOM 999 N N . GLN A 1 130 ? 0.190 5.972 5.046 1.00 96.94 130 GLN A N 1
ATOM 1000 C CA . GLN A 1 130 ? -1.102 5.281 4.948 1.00 96.94 130 GLN A CA 1
ATOM 1001 C C . GLN A 1 130 ? -1.171 4.058 5.866 1.00 96.94 130 GLN A C 1
ATOM 1003 O O . GLN A 1 130 ? -2.168 3.862 6.558 1.00 96.94 130 GLN A O 1
ATOM 1008 N N . GLY A 1 131 ? -0.109 3.251 5.920 1.00 97.12 131 GLY A N 1
ATOM 1009 C CA . GLY A 1 131 ? -0.080 2.093 6.811 1.00 97.12 131 GLY A CA 1
ATOM 1010 C C . GLY A 1 131 ? -0.068 2.495 8.289 1.00 97.12 131 GLY A C 1
ATOM 1011 O O . GLY A 1 131 ? -0.756 1.860 9.086 1.00 97.12 131 GLY A O 1
ATOM 1012 N N . ILE A 1 132 ? 0.613 3.592 8.650 1.00 98.00 132 ILE A N 1
ATOM 1013 C CA . ILE A 1 132 ? 0.531 4.182 9.999 1.00 98.00 132 ILE A CA 1
ATOM 1014 C C . ILE A 1 132 ? -0.904 4.591 10.328 1.00 98.00 132 ILE A C 1
ATOM 1016 O O . ILE A 1 132 ? -1.379 4.278 11.416 1.00 98.00 132 ILE A O 1
ATOM 1020 N N . VAL A 1 133 ? -1.593 5.269 9.403 1.00 96.19 133 VAL A N 1
ATOM 1021 C CA . VAL A 1 133 ? -2.989 5.699 9.580 1.00 96.19 133 VAL A CA 1
ATOM 1022 C C . VAL A 1 133 ? -3.885 4.489 9.844 1.00 96.19 133 VAL A C 1
ATOM 1024 O O . VAL A 1 133 ? -4.626 4.483 10.822 1.00 96.19 133 VAL A O 1
ATOM 1027 N N . VAL A 1 134 ? -3.777 3.431 9.033 1.00 94.69 134 VAL A N 1
ATOM 1028 C CA . VAL A 1 134 ? -4.557 2.195 9.222 1.00 94.69 134 VAL A CA 1
ATOM 1029 C C . VAL A 1 134 ? -4.240 1.525 10.562 1.00 94.69 134 VAL A C 1
ATOM 1031 O O . VAL A 1 134 ? -5.161 1.113 11.263 1.00 94.69 134 VAL A O 1
ATOM 1034 N N . GLY A 1 135 ? -2.964 1.445 10.947 1.00 95.12 135 GLY A N 1
ATOM 1035 C CA . GLY A 1 135 ? -2.563 0.896 12.245 1.00 95.12 135 GLY A CA 1
ATOM 1036 C C . GLY A 1 135 ? -3.128 1.702 13.416 1.00 95.12 135 GLY A C 1
ATOM 1037 O O . GLY A 1 135 ? -3.704 1.135 14.341 1.00 95.12 135 GLY A O 1
ATOM 1038 N N . ALA A 1 136 ? -3.059 3.032 13.337 1.00 95.31 136 ALA A N 1
ATOM 1039 C CA . ALA A 1 136 ? -3.560 3.915 14.383 1.00 95.31 136 ALA A CA 1
ATOM 1040 C C . ALA A 1 136 ? -5.086 3.823 14.538 1.00 95.31 136 ALA A C 1
ATOM 1042 O O . ALA A 1 136 ? -5.588 3.837 15.657 1.00 95.31 136 ALA A O 1
ATOM 1043 N N . MET A 1 137 ? -5.822 3.633 13.436 1.00 92.44 137 MET A N 1
ATOM 1044 C CA . MET A 1 137 ? -7.265 3.367 13.483 1.00 92.44 137 MET A CA 1
ATOM 1045 C C . MET A 1 137 ? -7.604 2.063 14.227 1.00 92.44 137 MET A C 1
ATOM 1047 O O . MET A 1 137 ? -8.671 1.979 14.829 1.00 92.44 137 MET A O 1
ATOM 1051 N N . ILE A 1 138 ? -6.719 1.057 14.199 1.00 91.31 138 ILE A N 1
ATOM 1052 C CA . ILE A 1 138 ? -6.879 -0.193 14.962 1.00 91.31 138 ILE A CA 1
ATOM 1053 C C . ILE A 1 138 ? -6.531 0.023 16.439 1.00 91.31 138 ILE A C 1
ATOM 1055 O O . ILE A 1 138 ? -7.265 -0.461 17.300 1.00 91.31 138 ILE A O 1
ATOM 1059 N N . ASN A 1 139 ? -5.451 0.761 16.735 1.00 89.69 139 ASN A N 1
ATOM 1060 C CA . ASN A 1 139 ? -5.090 1.118 18.112 1.00 89.69 139 ASN A CA 1
ATOM 1061 C C . ASN A 1 139 ? -6.205 1.911 18.807 1.00 89.69 139 ASN A C 1
ATOM 1063 O O . ASN A 1 139 ? -6.408 1.749 20.010 1.00 89.69 139 ASN A O 1
ATOM 1067 N N . GLY A 1 140 ? -6.913 2.747 18.046 1.00 89.19 140 GLY A N 1
ATOM 1068 C CA . GLY A 1 140 ? -7.867 3.715 18.565 1.00 89.19 140 GLY A CA 1
ATOM 1069 C C . GLY A 1 140 ? -7.192 5.015 19.003 1.00 89.19 140 GLY A C 1
ATOM 1070 O O . GLY A 1 140 ? -5.969 5.151 18.978 1.00 89.19 140 GLY A O 1
ATOM 1071 N N . PHE A 1 141 ? -8.019 5.984 19.393 1.00 91.38 141 PHE A N 1
ATOM 1072 C CA . PHE A 1 141 ? -7.584 7.301 19.856 1.00 91.38 141 PHE A CA 1
ATOM 1073 C C . PHE A 1 141 ? -8.215 7.612 21.208 1.00 91.38 141 PHE A C 1
ATOM 1075 O O . PHE A 1 141 ? -9.382 7.278 21.433 1.00 91.38 141 PHE A O 1
ATOM 1082 N N . ASP A 1 142 ? -7.482 8.326 22.058 1.00 89.19 142 ASP A N 1
ATOM 1083 C CA . ASP A 1 142 ? -8.022 8.850 23.307 1.00 89.19 142 ASP A CA 1
ATOM 1084 C C . ASP A 1 142 ? -8.893 10.077 23.023 1.00 89.19 142 ASP A C 1
ATOM 1086 O O . ASP A 1 142 ? -8.439 11.105 22.504 1.00 89.19 142 ASP A O 1
ATOM 1090 N N . VAL A 1 143 ? -10.185 9.944 23.330 1.00 89.94 143 VAL A N 1
ATOM 1091 C CA . VAL A 1 143 ? -11.207 10.946 23.023 1.00 89.94 143 VAL A CA 1
ATOM 1092 C C . VAL A 1 143 ? -11.997 11.285 24.279 1.00 89.94 143 VAL A C 1
ATOM 1094 O O . VAL A 1 143 ? -12.726 10.449 24.810 1.00 89.94 143 VAL A O 1
ATOM 1097 N N . GLU A 1 144 ? -11.944 12.549 24.694 1.00 90.12 144 GLU A N 1
ATOM 1098 C CA . GLU A 1 144 ? -12.769 13.093 25.775 1.00 90.12 144 GLU A CA 1
ATOM 1099 C C . GLU A 1 144 ? -13.627 14.245 25.258 1.00 90.12 144 GLU A C 1
ATOM 1101 O O . GLU A 1 144 ? -13.189 15.082 24.470 1.00 90.12 144 GLU A O 1
ATOM 1106 N N . GLY A 1 145 ? -14.900 14.289 25.661 1.00 86.69 145 GLY A N 1
ATOM 1107 C CA . GLY A 1 145 ? -15.798 15.377 25.259 1.00 86.69 145 GLY A CA 1
ATOM 1108 C C . GLY A 1 145 ? -15.940 15.543 23.738 1.00 86.69 145 GLY A C 1
ATOM 1109 O O . GLY A 1 145 ? -16.192 16.652 23.269 1.00 86.69 145 GLY A O 1
ATOM 1110 N N . ARG A 1 146 ? -15.788 14.447 22.973 1.00 85.62 146 ARG A N 1
ATOM 1111 C CA . ARG A 1 146 ? -15.775 14.421 21.496 1.00 85.62 146 ARG A CA 1
ATOM 1112 C C . ARG A 1 146 ? -14.584 15.153 20.859 1.00 85.62 146 ARG A C 1
ATOM 1114 O O . ARG A 1 146 ? -14.682 15.612 19.724 1.00 85.62 146 ARG A O 1
ATOM 1121 N N . ARG A 1 147 ? -13.471 15.284 21.571 1.00 87.06 147 ARG A N 1
ATOM 1122 C CA . ARG A 1 147 ? -12.224 15.849 21.051 1.00 87.06 147 ARG A CA 1
ATOM 1123 C C . ARG A 1 147 ? -11.090 14.876 21.298 1.00 87.06 147 ARG A C 1
ATOM 1125 O O . ARG A 1 147 ? -11.120 14.139 22.280 1.00 87.06 147 ARG A O 1
ATOM 1132 N N . PHE A 1 148 ? -10.118 14.883 20.400 1.00 90.62 148 PHE A N 1
ATOM 1133 C CA . PHE A 1 148 ? -8.868 14.187 20.636 1.00 90.62 148 PHE A CA 1
ATOM 1134 C C . PHE A 1 148 ? -8.148 14.853 21.817 1.00 90.62 148 PHE A C 1
ATOM 1136 O O . PHE A 1 148 ? -8.073 16.080 21.883 1.00 90.62 148 PHE A O 1
ATOM 1143 N N . VAL A 1 149 ? -7.689 14.047 22.772 1.00 91.44 149 VAL A N 1
ATOM 1144 C CA . VAL A 1 149 ? -6.945 14.521 23.957 1.00 91.44 149 VAL A CA 1
ATOM 1145 C C . VAL A 1 149 ? -5.576 13.859 24.104 1.00 91.44 149 VAL A C 1
ATOM 1147 O O . VAL A 1 149 ? -4.862 14.132 25.067 1.00 91.44 149 VAL A O 1
ATOM 1150 N N . GLY A 1 150 ? -5.209 13.006 23.148 1.00 87.81 150 GLY A N 1
ATOM 1151 C CA . GLY A 1 150 ? -3.900 12.375 23.098 1.00 87.81 150 GLY A CA 1
ATOM 1152 C C . GLY A 1 150 ? -2.774 13.343 22.723 1.00 87.81 150 GLY A C 1
ATOM 1153 O O . GLY A 1 150 ? -2.976 14.523 22.422 1.00 87.81 150 GLY A O 1
ATOM 1154 N N . SER A 1 151 ? -1.551 12.827 22.734 1.00 90.19 151 SER A N 1
ATOM 1155 C CA . SER A 1 151 ? -0.363 13.551 22.295 1.00 90.19 151 SER A CA 1
ATOM 1156 C C . SER A 1 151 ? -0.230 13.518 20.772 1.00 90.19 151 SER A C 1
ATOM 1158 O O . SER A 1 151 ? -0.579 12.545 20.105 1.00 90.19 151 SER A O 1
ATOM 1160 N N . SER A 1 152 ? 0.394 14.549 20.196 1.00 86.81 152 SER A N 1
ATOM 1161 C CA . SER A 1 152 ? 0.684 14.610 18.754 1.00 86.81 152 SER A CA 1
ATOM 1162 C C . SER A 1 152 ? 1.601 13.485 18.249 1.00 86.81 152 SER A C 1
ATOM 1164 O O . SER A 1 152 ? 1.772 13.338 17.039 1.00 86.81 152 SER A O 1
ATOM 1166 N N . LEU A 1 153 ? 2.226 12.713 19.146 1.00 92.75 153 LEU A N 1
ATOM 1167 C CA . LEU A 1 153 ? 3.090 11.573 18.820 1.00 92.75 153 LEU A CA 1
ATOM 1168 C C . LEU A 1 153 ? 2.447 10.206 19.100 1.00 92.75 153 LEU A C 1
ATOM 1170 O O . LEU A 1 153 ? 3.120 9.195 18.920 1.00 92.75 153 LEU A O 1
ATOM 1174 N N . ASP A 1 154 ? 1.165 10.136 19.465 1.00 91.38 154 ASP A N 1
ATOM 1175 C CA . ASP A 1 154 ? 0.492 8.859 19.770 1.00 91.38 154 ASP A CA 1
ATOM 1176 C C . ASP A 1 154 ? 0.388 7.923 18.559 1.00 91.38 154 ASP A C 1
ATOM 1178 O O . ASP A 1 154 ? 0.243 6.708 18.692 1.00 91.38 154 ASP A O 1
ATOM 1182 N N . TRP A 1 155 ? 0.537 8.459 17.347 1.00 93.12 155 TRP A N 1
ATOM 1183 C CA . TRP A 1 155 ? 0.656 7.653 16.135 1.00 93.12 155 TRP A CA 1
ATOM 1184 C C . TRP A 1 155 ? 1.976 6.862 16.074 1.00 93.12 155 TRP A C 1
ATOM 1186 O O . TRP A 1 155 ? 2.050 5.868 15.348 1.00 93.12 155 TRP A O 1
ATOM 1196 N N . PHE A 1 156 ? 3.013 7.256 16.819 1.00 95.56 156 PHE A N 1
ATOM 1197 C CA . PHE A 1 156 ? 4.349 6.657 16.781 1.00 95.56 156 PHE A CA 1
ATOM 1198 C C . PHE A 1 156 ? 4.449 5.426 17.695 1.00 95.56 156 PHE A C 1
ATOM 1200 O O . PHE A 1 156 ? 5.179 5.400 18.685 1.00 95.56 156 PHE A O 1
ATOM 1207 N N . THR A 1 157 ? 3.708 4.373 17.349 1.00 95.38 157 THR A N 1
ATOM 1208 C CA . THR A 1 157 ? 3.746 3.086 18.061 1.00 95.38 157 THR A CA 1
ATOM 1209 C C . THR A 1 157 ? 4.397 1.994 17.210 1.00 95.38 157 THR A C 1
ATOM 1211 O O . THR A 1 157 ? 4.292 2.036 15.980 1.00 95.38 157 THR A O 1
ATOM 1214 N N . PRO A 1 158 ? 5.023 0.967 17.822 1.00 96.75 158 PRO A N 1
ATOM 1215 C CA . PRO A 1 158 ? 5.606 -0.148 17.075 1.00 96.75 158 PRO A CA 1
ATOM 1216 C C . PRO A 1 158 ? 4.615 -0.830 16.126 1.00 96.75 158 PRO A C 1
ATOM 1218 O O . PRO A 1 158 ? 4.985 -1.185 15.009 1.00 96.75 158 PRO A O 1
ATOM 1221 N N . PHE A 1 159 ? 3.352 -0.963 16.543 1.00 96.38 15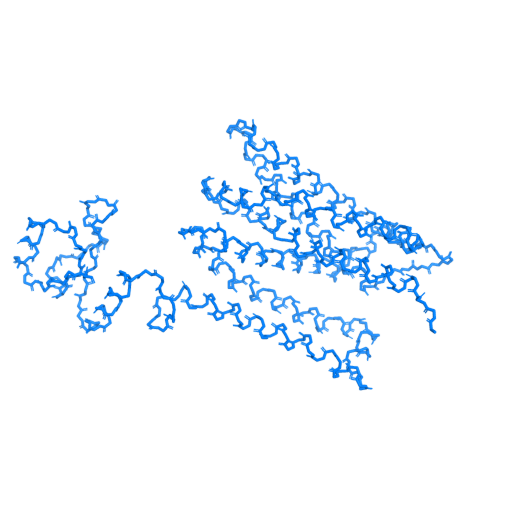9 PHE A N 1
ATOM 1222 C CA . PHE A 1 159 ? 2.304 -1.553 15.716 1.00 96.38 159 PHE A CA 1
ATOM 1223 C C . PHE A 1 159 ? 1.988 -0.688 14.488 1.00 96.38 159 PHE A C 1
ATOM 1225 O O . PHE A 1 159 ? 1.990 -1.196 13.370 1.00 96.38 159 PHE A O 1
ATOM 1232 N N . ASN A 1 160 ? 1.819 0.628 14.660 1.00 97.00 160 ASN A N 1
ATOM 1233 C CA . ASN A 1 160 ? 1.521 1.535 13.546 1.00 97.00 160 ASN A CA 1
ATOM 1234 C C . ASN A 1 160 ? 2.666 1.581 12.528 1.00 97.00 160 ASN A C 1
ATOM 1236 O O . ASN A 1 160 ? 2.434 1.536 11.320 1.00 97.00 160 ASN A O 1
ATOM 1240 N N . LEU A 1 161 ? 3.912 1.619 13.009 1.00 97.94 161 LEU A N 1
ATOM 1241 C CA . LEU A 1 161 ? 5.096 1.570 12.149 1.00 97.94 161 LEU A CA 1
ATOM 1242 C C . LEU A 1 161 ? 5.178 0.236 11.397 1.00 97.94 161 LEU A C 1
ATOM 1244 O O . LEU A 1 161 ? 5.494 0.219 10.207 1.00 97.94 161 LEU A O 1
ATOM 1248 N N . PHE A 1 162 ? 4.847 -0.8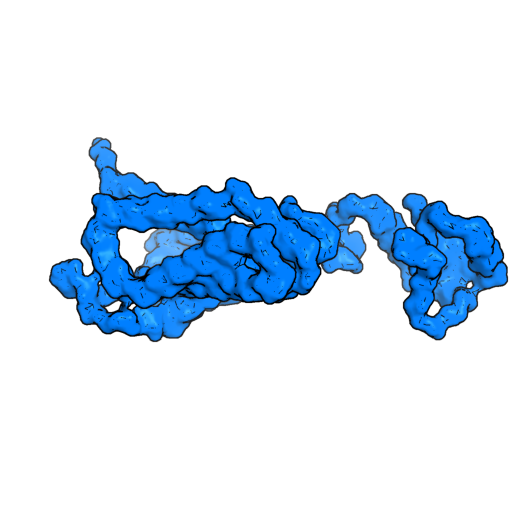75 12.060 1.00 98.12 162 PHE A N 1
ATOM 1249 C CA . PHE A 1 162 ? 4.777 -2.184 11.419 1.00 98.12 162 PHE A CA 1
ATOM 1250 C C . PHE A 1 162 ? 3.690 -2.239 10.338 1.00 98.12 162 PHE A C 1
ATOM 1252 O O . PHE A 1 162 ? 3.951 -2.753 9.252 1.00 98.12 162 PHE A O 1
ATOM 1259 N N . CYS A 1 163 ? 2.510 -1.656 10.571 1.00 98.00 163 CYS A N 1
ATOM 1260 C CA . CYS A 1 163 ? 1.475 -1.510 9.544 1.00 98.00 163 CYS A CA 1
ATOM 1261 C C . CYS A 1 163 ? 1.959 -0.666 8.354 1.00 98.00 163 CYS A C 1
ATOM 1263 O O . CYS A 1 163 ? 1.705 -1.035 7.208 1.00 98.00 163 CYS A O 1
ATOM 1265 N N . GLY A 1 164 ? 2.721 0.405 8.609 1.00 97.81 164 GLY A N 1
ATOM 1266 C CA . GLY A 1 164 ? 3.436 1.179 7.587 1.00 97.81 164 GLY A CA 1
ATOM 1267 C C . GLY A 1 164 ? 4.329 0.309 6.699 1.00 97.81 164 GLY A C 1
ATOM 1268 O O . GLY A 1 164 ? 4.215 0.334 5.473 1.00 97.81 164 GLY A O 1
ATOM 1269 N N . LEU A 1 165 ? 5.188 -0.510 7.314 1.00 98.31 165 LEU A N 1
ATOM 1270 C CA . LEU A 1 165 ? 6.050 -1.457 6.594 1.00 98.31 165 LEU A CA 1
ATOM 1271 C C . LEU A 1 165 ? 5.241 -2.526 5.852 1.00 98.31 165 LEU A C 1
ATOM 1273 O O . LEU A 1 165 ? 5.568 -2.887 4.722 1.00 98.31 165 LEU A O 1
ATOM 1277 N N . GLY A 1 166 ? 4.166 -3.014 6.464 1.00 98.00 166 GLY A N 1
ATOM 1278 C CA . GLY A 1 166 ? 3.277 -3.995 5.861 1.00 98.00 166 GLY A CA 1
ATOM 1279 C C . GLY A 1 166 ? 2.613 -3.483 4.587 1.00 98.00 166 GLY A C 1
ATOM 1280 O O . GLY A 1 166 ? 2.551 -4.208 3.592 1.00 98.00 166 GLY A O 1
ATOM 1281 N N . LEU A 1 167 ? 2.182 -2.218 4.582 1.00 97.75 167 LEU A N 1
ATOM 1282 C CA . LEU A 1 167 ? 1.552 -1.615 3.412 1.00 97.75 167 LEU A CA 1
ATOM 1283 C C . LEU A 1 167 ? 2.549 -1.389 2.268 1.00 97.75 167 LEU A C 1
ATOM 1285 O O . LEU A 1 167 ? 2.194 -1.607 1.112 1.00 97.75 167 LEU A O 1
ATOM 1289 N N . ILE A 1 168 ? 3.815 -1.074 2.573 1.00 98.19 168 ILE A N 1
ATOM 1290 C CA . ILE A 1 168 ? 4.892 -1.035 1.567 1.00 98.19 168 ILE A CA 1
ATOM 1291 C C . ILE A 1 168 ? 4.993 -2.380 0.841 1.00 98.19 168 ILE A C 1
ATOM 1293 O O . ILE A 1 168 ? 5.031 -2.425 -0.392 1.00 98.19 168 ILE A O 1
ATOM 1297 N N . VAL A 1 169 ? 5.000 -3.486 1.588 1.00 98.12 169 VAL A N 1
ATOM 1298 C CA . VAL A 1 169 ? 5.064 -4.837 1.012 1.00 98.12 169 VAL A CA 1
ATOM 1299 C C . VAL A 1 169 ? 3.814 -5.137 0.179 1.00 98.12 169 VAL A C 1
ATOM 1301 O O . VAL A 1 169 ? 3.932 -5.635 -0.942 1.00 98.12 169 VAL A O 1
ATOM 1304 N N . ALA A 1 170 ? 2.627 -4.790 0.683 1.00 97.69 170 ALA A N 1
ATOM 1305 C CA . ALA A 1 170 ? 1.365 -5.000 -0.023 1.00 97.69 170 ALA A CA 1
ATOM 1306 C C . ALA A 1 170 ? 1.318 -4.252 -1.367 1.00 97.69 170 ALA A C 1
ATOM 1308 O O . ALA A 1 170 ? 1.023 -4.853 -2.401 1.00 97.69 170 ALA A O 1
ATOM 1309 N N . TYR A 1 171 ? 1.674 -2.968 -1.384 1.00 98.00 171 TYR A N 1
ATOM 1310 C CA . TYR A 1 171 ? 1.676 -2.156 -2.605 1.00 98.00 171 TYR A CA 1
ATOM 1311 C C . TYR A 1 171 ? 2.784 -2.566 -3.571 1.00 98.00 171 TYR A C 1
ATOM 1313 O O . TYR A 1 171 ? 2.584 -2.564 -4.784 1.00 98.00 171 TYR A O 1
ATOM 1321 N N . THR A 1 172 ? 3.922 -3.040 -3.060 1.00 97.31 172 THR A N 1
ATOM 1322 C CA . THR A 1 172 ? 4.958 -3.650 -3.904 1.00 97.31 172 THR A CA 1
ATOM 1323 C C . THR A 1 172 ? 4.433 -4.908 -4.612 1.00 97.31 172 THR A C 1
ATOM 1325 O O . THR A 1 172 ? 4.745 -5.138 -5.784 1.00 97.31 172 THR A O 1
ATOM 1328 N N . LEU A 1 173 ? 3.592 -5.718 -3.955 1.00 96.44 173 LEU A N 1
ATOM 1329 C CA . LEU A 1 173 ? 2.966 -6.878 -4.596 1.00 96.44 173 LEU A CA 1
ATOM 1330 C C . LEU A 1 173 ? 1.984 -6.451 -5.700 1.00 96.44 173 LEU A C 1
ATOM 1332 O O . LEU A 1 173 ? 2.008 -7.014 -6.796 1.00 96.44 173 LEU A O 1
ATOM 1336 N N . LEU A 1 174 ? 1.158 -5.432 -5.441 1.00 96.38 174 LEU A N 1
ATOM 1337 C CA . LEU A 1 174 ? 0.253 -4.868 -6.450 1.00 96.38 174 LEU A CA 1
ATOM 1338 C C . LEU A 1 174 ? 1.026 -4.332 -7.664 1.00 96.38 174 LEU A C 1
ATOM 1340 O O . LEU A 1 174 ? 0.695 -4.647 -8.803 1.00 96.38 174 LEU A O 1
ATOM 1344 N N . ALA A 1 175 ? 2.116 -3.605 -7.430 1.00 96.19 175 ALA A N 1
ATOM 1345 C CA . ALA A 1 175 ? 2.963 -3.071 -8.489 1.00 96.19 175 ALA A CA 1
ATOM 1346 C C . ALA A 1 175 ? 3.645 -4.152 -9.329 1.00 96.19 175 ALA A C 1
ATOM 1348 O O . ALA A 1 175 ? 3.614 -4.098 -10.557 1.00 96.19 175 ALA A O 1
ATOM 1349 N N . THR A 1 176 ? 4.255 -5.154 -8.691 1.00 94.81 176 THR A N 1
ATOM 1350 C CA . THR A 1 176 ? 4.919 -6.244 -9.422 1.00 94.81 176 THR A CA 1
ATOM 1351 C C . THR A 1 176 ? 3.928 -7.033 -10.274 1.00 94.81 176 THR A C 1
ATOM 1353 O O . THR A 1 176 ? 4.204 -7.291 -11.444 1.00 94.81 176 THR A O 1
ATOM 1356 N N . THR A 1 177 ? 2.748 -7.353 -9.740 1.00 93.75 177 THR A N 1
ATOM 1357 C CA . THR A 1 177 ? 1.705 -8.067 -10.491 1.00 93.75 177 THR A CA 1
ATOM 1358 C C . THR A 1 177 ? 1.117 -7.229 -11.631 1.00 93.75 177 THR A C 1
ATOM 1360 O O . THR A 1 177 ? 0.952 -7.757 -12.733 1.00 93.75 177 THR A O 1
ATOM 1363 N N . TRP A 1 178 ? 0.912 -5.922 -11.435 1.00 94.62 178 TRP A N 1
ATOM 1364 C CA . TRP A 1 178 ? 0.524 -4.996 -12.506 1.00 94.62 178 TRP A CA 1
ATOM 1365 C C . TRP A 1 178 ? 1.573 -4.929 -13.620 1.00 94.62 178 TRP A C 1
ATOM 1367 O O . TRP A 1 178 ? 1.254 -5.101 -14.799 1.00 94.62 178 TRP A O 1
ATOM 1377 N N . LEU A 1 179 ? 2.847 -4.744 -13.264 1.00 92.56 179 LEU A N 1
ATOM 1378 C CA . LEU A 1 179 ? 3.933 -4.672 -14.240 1.00 92.56 179 LEU A CA 1
ATOM 1379 C C . LEU A 1 179 ? 4.091 -5.980 -15.013 1.00 92.56 179 LEU A C 1
ATOM 1381 O O . LEU A 1 179 ? 4.391 -5.934 -16.201 1.00 92.56 179 LEU A O 1
ATOM 1385 N N . ILE A 1 180 ? 3.837 -7.142 -14.406 1.00 90.38 180 ILE A N 1
ATOM 1386 C CA . ILE A 1 180 ? 3.844 -8.417 -15.139 1.00 90.38 180 ILE A CA 1
ATOM 1387 C C . ILE A 1 180 ? 2.772 -8.445 -16.235 1.00 90.38 180 ILE A C 1
ATOM 1389 O O . ILE A 1 180 ? 3.022 -8.996 -17.307 1.00 90.38 180 ILE A O 1
ATOM 1393 N N . MET A 1 181 ? 1.601 -7.852 -15.986 1.00 88.94 181 MET A N 1
ATOM 1394 C CA . MET A 1 181 ? 0.521 -7.754 -16.974 1.00 88.94 181 MET A CA 1
ATOM 1395 C C . MET A 1 181 ? 0.809 -6.722 -18.071 1.00 88.94 181 MET A C 1
ATOM 1397 O O . MET A 1 181 ? 0.278 -6.846 -19.172 1.00 88.94 181 MET A O 1
ATOM 1401 N N . LYS A 1 182 ? 1.606 -5.689 -17.772 1.00 89.56 182 LYS A N 1
ATOM 1402 C CA . LYS A 1 182 ? 1.856 -4.542 -18.664 1.00 89.56 182 LYS A CA 1
ATOM 1403 C C . LYS A 1 182 ? 3.228 -4.538 -19.340 1.00 89.56 182 LYS A C 1
ATOM 1405 O O . LYS A 1 182 ? 3.502 -3.632 -20.121 1.00 89.56 182 LYS A O 1
ATOM 1410 N N . SER A 1 183 ? 4.091 -5.507 -19.044 1.00 84.06 183 SER A N 1
ATOM 1411 C CA . SER A 1 183 ? 5.454 -5.574 -19.581 1.00 84.06 183 SER A CA 1
ATOM 1412 C C . SER A 1 183 ? 5.800 -6.947 -20.144 1.00 84.06 183 SER A C 1
ATOM 1414 O O . SER A 1 183 ? 5.176 -7.956 -19.819 1.00 84.06 183 SER A O 1
ATOM 1416 N N . GLU A 1 184 ? 6.849 -6.972 -20.965 1.00 78.69 184 GLU A N 1
ATOM 1417 C CA . GLU A 1 184 ? 7.397 -8.168 -21.603 1.00 78.69 184 GLU A CA 1
ATOM 1418 C C . GLU A 1 184 ? 8.920 -8.242 -21.404 1.00 78.69 184 GLU A C 1
ATOM 1420 O O . GLU A 1 184 ? 9.573 -7.284 -20.977 1.00 78.69 184 GLU A O 1
ATOM 1425 N N . GLY A 1 185 ? 9.508 -9.399 -21.713 1.00 80.38 185 GLY A N 1
ATOM 1426 C CA . GLY A 1 185 ? 10.959 -9.579 -21.734 1.00 80.38 185 GLY A CA 1
ATOM 1427 C C . GLY A 1 185 ? 11.620 -9.502 -20.352 1.00 80.38 185 GLY A C 1
ATOM 1428 O O . GLY A 1 185 ? 11.189 -10.149 -19.396 1.00 80.38 185 GLY A O 1
ATOM 1429 N N . ALA A 1 186 ? 12.725 -8.755 -20.259 1.00 80.94 186 ALA A N 1
ATOM 1430 C CA . ALA A 1 186 ? 13.581 -8.721 -19.069 1.00 80.94 186 ALA A CA 1
ATOM 1431 C C . ALA A 1 186 ? 12.876 -8.125 -17.838 1.00 80.94 186 ALA A C 1
ATOM 1433 O O . ALA A 1 186 ? 12.950 -8.711 -16.754 1.00 80.94 186 ALA A O 1
ATOM 1434 N N . LEU A 1 187 ? 12.138 -7.022 -18.020 1.00 81.56 187 LEU A N 1
ATOM 1435 C CA . LEU A 1 187 ? 11.363 -6.385 -16.955 1.00 81.56 187 LEU A CA 1
ATOM 1436 C C . LEU A 1 187 ? 10.319 -7.351 -16.385 1.00 81.56 187 LEU A C 1
ATOM 1438 O O . LEU A 1 187 ? 10.259 -7.542 -15.171 1.00 81.56 187 LEU A O 1
ATOM 1442 N N . GLN A 1 188 ? 9.560 -8.022 -17.256 1.00 84.31 188 GLN A N 1
ATOM 1443 C CA . GLN A 1 188 ? 8.531 -8.974 -16.839 1.00 84.31 188 GLN A CA 1
ATOM 1444 C C . GLN A 1 188 ? 9.124 -10.125 -16.014 1.00 84.31 188 GLN A C 1
ATOM 1446 O O . GLN A 1 188 ? 8.588 -10.472 -14.962 1.00 84.31 188 GLN A O 1
ATOM 1451 N N . ASN A 1 189 ? 10.255 -10.689 -16.450 1.00 82.00 189 ASN A N 1
ATOM 1452 C CA . ASN A 1 189 ? 10.927 -11.775 -15.733 1.00 82.00 189 ASN A CA 1
ATOM 1453 C C . ASN A 1 189 ? 11.430 -11.330 -14.355 1.00 82.00 189 ASN A C 1
ATOM 1455 O O . ASN A 1 189 ? 11.178 -12.017 -13.365 1.00 82.00 189 ASN A O 1
ATOM 1459 N N . ARG A 1 190 ? 12.049 -10.145 -14.264 1.00 83.81 190 ARG A N 1
ATOM 1460 C CA . ARG A 1 190 ? 12.489 -9.579 -12.979 1.00 83.81 190 ARG A CA 1
ATOM 1461 C C . ARG A 1 190 ? 11.310 -9.368 -12.026 1.00 83.81 190 ARG A C 1
ATOM 1463 O O . ARG A 1 190 ? 11.414 -9.687 -10.844 1.00 83.81 190 ARG A O 1
ATOM 1470 N N . MET A 1 191 ? 10.178 -8.869 -12.527 1.00 89.25 191 MET A N 1
ATOM 1471 C CA . MET A 1 191 ? 8.980 -8.679 -11.704 1.00 89.25 191 MET A CA 1
ATOM 1472 C C . MET A 1 191 ? 8.389 -10.013 -11.231 1.00 89.25 191 MET A C 1
ATOM 1474 O O . MET A 1 191 ? 7.961 -10.100 -10.081 1.00 89.25 191 MET A O 1
ATOM 1478 N N . ARG A 1 192 ? 8.418 -11.077 -12.051 1.00 86.06 192 ARG A N 1
ATOM 1479 C CA . ARG A 1 192 ? 7.988 -12.433 -11.644 1.00 86.06 192 ARG A CA 1
ATOM 1480 C C . ARG A 1 192 ? 8.838 -12.986 -10.500 1.00 86.06 192 ARG A C 1
ATOM 1482 O O . ARG A 1 192 ? 8.288 -13.524 -9.540 1.00 86.06 192 ARG A O 1
ATOM 1489 N N . GLU A 1 193 ? 10.157 -12.831 -10.576 1.00 85.75 193 GLU A N 1
ATOM 1490 C CA . GLU A 1 193 ? 11.073 -13.253 -9.509 1.00 85.75 193 GLU A CA 1
ATOM 1491 C C . GLU A 1 193 ? 10.846 -12.456 -8.220 1.00 85.75 193 GLU A C 1
ATOM 1493 O O . GLU A 1 193 ? 10.747 -13.037 -7.135 1.00 85.75 193 GLU A O 1
ATOM 1498 N N . LEU A 1 194 ? 10.693 -11.134 -8.334 1.00 90.12 194 LEU A N 1
ATOM 1499 C CA . LEU A 1 194 ? 10.438 -10.264 -7.188 1.00 90.12 194 LEU A CA 1
ATOM 1500 C C . LEU A 1 194 ? 9.083 -10.565 -6.528 1.00 90.12 194 LEU A C 1
ATOM 1502 O O . LEU A 1 194 ? 9.011 -10.648 -5.303 1.00 90.12 194 LEU A O 1
ATOM 1506 N N . THR A 1 195 ? 8.039 -10.825 -7.324 1.00 92.69 195 THR A N 1
ATOM 1507 C CA . THR A 1 195 ? 6.682 -11.158 -6.845 1.00 92.69 195 THR A CA 1
ATOM 1508 C C . THR A 1 195 ? 6.700 -12.312 -5.847 1.00 92.69 195 THR A C 1
ATOM 1510 O O . THR A 1 195 ? 5.995 -12.263 -4.846 1.00 92.69 195 THR A O 1
ATOM 1513 N N . ARG A 1 196 ? 7.527 -13.344 -6.070 1.00 88.56 196 ARG A N 1
ATOM 1514 C CA . ARG A 1 196 ? 7.623 -14.498 -5.159 1.00 88.56 196 ARG A CA 1
ATOM 1515 C C . ARG A 1 196 ? 8.111 -14.087 -3.768 1.00 88.56 196 ARG A C 1
ATOM 1517 O O . ARG A 1 196 ? 7.511 -14.471 -2.768 1.00 88.56 196 ARG A O 1
ATOM 1524 N N . HIS A 1 197 ? 9.180 -13.298 -3.710 1.00 92.31 197 HIS A N 1
ATOM 1525 C CA . HIS A 1 197 ? 9.770 -12.838 -2.452 1.00 92.31 197 HIS A CA 1
ATOM 1526 C C . HIS A 1 197 ? 8.829 -11.878 -1.720 1.00 92.31 197 HIS A C 1
ATOM 1528 O O . HIS A 1 197 ? 8.617 -12.013 -0.516 1.00 92.31 197 HIS A O 1
ATOM 1534 N N . VAL A 1 198 ? 8.212 -10.956 -2.460 1.00 95.50 198 VAL A N 1
ATOM 1535 C CA . VAL A 1 198 ? 7.266 -9.980 -1.909 1.00 95.50 198 VAL A CA 1
ATOM 1536 C C . VAL A 1 198 ? 5.983 -10.662 -1.428 1.00 95.50 198 VAL A C 1
ATOM 1538 O O . VAL A 1 198 ? 5.466 -10.298 -0.377 1.00 95.50 198 VAL A O 1
ATOM 1541 N N . LEU A 1 199 ? 5.499 -11.698 -2.120 1.00 95.81 199 LEU A N 1
ATOM 1542 C CA . LEU A 1 199 ? 4.350 -12.484 -1.667 1.00 95.81 199 LEU A CA 1
ATOM 1543 C C . LEU A 1 199 ? 4.638 -13.179 -0.333 1.00 95.81 199 LEU A C 1
ATOM 1545 O O . LEU A 1 199 ? 3.808 -13.123 0.570 1.00 95.81 199 LEU A O 1
ATOM 1549 N N . LEU A 1 200 ? 5.805 -13.816 -0.191 1.00 95.44 200 LEU A N 1
ATOM 1550 C CA . LEU A 1 200 ? 6.197 -14.441 1.076 1.00 95.44 200 LEU A CA 1
ATOM 1551 C C . LEU A 1 200 ? 6.317 -13.407 2.198 1.00 95.44 200 LEU A C 1
ATOM 1553 O O . LEU A 1 200 ? 5.839 -13.652 3.305 1.00 95.44 200 LEU A O 1
ATOM 1557 N N . ALA A 1 201 ? 6.896 -12.240 1.904 1.00 97.38 201 ALA A N 1
ATOM 1558 C CA . ALA A 1 201 ? 6.949 -11.133 2.850 1.00 97.38 201 ALA A CA 1
ATOM 1559 C C . ALA A 1 201 ? 5.539 -10.666 3.251 1.00 97.38 201 ALA A C 1
ATOM 1561 O O . ALA A 1 201 ? 5.289 -10.454 4.435 1.00 97.38 201 ALA A O 1
ATOM 1562 N N . LEU A 1 202 ? 4.594 -10.572 2.307 1.00 97.44 202 LEU A N 1
ATOM 1563 C CA . LEU A 1 202 ? 3.214 -10.181 2.600 1.00 97.44 202 LEU A CA 1
ATOM 1564 C C . LEU A 1 202 ? 2.508 -11.219 3.478 1.00 97.44 202 LEU A C 1
ATOM 1566 O O . LEU A 1 202 ? 1.843 -10.849 4.440 1.00 97.44 202 LEU A O 1
ATOM 1570 N N . ILE A 1 203 ? 2.678 -12.512 3.189 1.00 97.25 203 ILE A N 1
ATOM 1571 C CA . ILE A 1 203 ? 2.129 -13.595 4.018 1.00 97.25 203 ILE A CA 1
ATOM 1572 C C . ILE A 1 203 ? 2.689 -13.505 5.441 1.00 97.25 203 ILE A C 1
ATOM 1574 O O . ILE A 1 203 ? 1.930 -13.629 6.401 1.00 97.25 203 ILE A O 1
ATOM 1578 N N . ALA A 1 204 ? 3.991 -13.245 5.591 1.00 97.81 204 ALA A N 1
ATOM 1579 C CA . ALA A 1 204 ? 4.611 -13.060 6.899 1.00 97.81 204 ALA A CA 1
ATOM 1580 C C . ALA A 1 204 ? 4.036 -11.840 7.639 1.00 97.81 204 ALA A C 1
ATOM 1582 O O . ALA A 1 204 ? 3.682 -11.954 8.810 1.00 97.81 204 ALA A O 1
ATOM 1583 N N . VAL A 1 205 ? 3.870 -10.701 6.957 1.00 97.88 205 VAL A N 1
ATOM 1584 C CA . VAL A 1 205 ? 3.220 -9.505 7.521 1.00 97.88 205 VAL A CA 1
ATOM 1585 C C . VAL A 1 205 ? 1.797 -9.825 7.981 1.00 97.88 205 VAL A C 1
ATOM 1587 O O . VAL A 1 205 ? 1.450 -9.526 9.121 1.00 97.88 205 VAL A O 1
ATOM 1590 N N . ILE A 1 206 ? 0.987 -10.472 7.137 1.00 96.56 206 ILE A N 1
ATOM 1591 C CA . ILE A 1 206 ? -0.393 -10.852 7.473 1.00 96.56 206 ILE A CA 1
ATOM 1592 C C . ILE A 1 206 ? -0.413 -11.788 8.682 1.00 96.56 206 ILE A C 1
ATOM 1594 O O . ILE A 1 206 ? -1.232 -11.593 9.579 1.00 96.56 206 ILE A O 1
ATOM 1598 N N . ALA A 1 207 ? 0.490 -12.769 8.744 1.00 96.44 207 ALA A N 1
ATOM 1599 C CA . ALA A 1 207 ? 0.594 -13.683 9.877 1.00 96.44 207 ALA A CA 1
ATOM 1600 C C . ALA A 1 207 ? 0.930 -12.931 11.173 1.00 96.44 207 ALA A C 1
ATOM 1602 O O . ALA A 1 207 ? 0.267 -13.137 12.188 1.00 96.44 207 ALA A O 1
ATOM 1603 N N . VAL A 1 208 ? 1.898 -12.010 11.130 1.00 97.38 208 VAL A N 1
ATOM 1604 C CA . VAL A 1 208 ? 2.263 -11.181 12.286 1.00 97.38 208 VAL A CA 1
ATOM 1605 C C . VAL A 1 208 ? 1.089 -10.309 12.729 1.00 97.38 208 VAL A C 1
ATOM 1607 O O . VAL A 1 208 ? 0.766 -10.327 13.910 1.00 97.38 208 VAL A O 1
ATOM 1610 N N . VAL A 1 209 ? 0.394 -9.606 11.823 1.00 95.38 209 VAL A N 1
ATOM 1611 C CA . VAL A 1 209 ? -0.785 -8.789 12.185 1.00 95.38 209 VAL A CA 1
ATOM 1612 C C . VAL A 1 209 ? -1.911 -9.657 12.755 1.00 95.38 209 VAL A C 1
ATOM 1614 O O . VAL A 1 209 ? -2.542 -9.277 13.742 1.00 95.38 209 VAL A O 1
ATOM 1617 N N . SER A 1 210 ? -2.141 -10.838 12.177 1.00 93.88 210 SER A N 1
ATOM 1618 C CA . SER A 1 210 ? -3.188 -11.773 12.619 1.00 93.88 210 SER A CA 1
ATOM 1619 C C . SER A 1 210 ? -2.925 -12.344 14.013 1.00 93.88 210 SER A C 1
ATOM 1621 O O . SER A 1 210 ? -3.868 -12.723 14.698 1.00 93.88 210 SER A O 1
ATOM 1623 N N . ILE A 1 211 ? -1.660 -12.405 14.443 1.00 95.12 211 ILE A N 1
ATOM 1624 C CA . ILE A 1 211 ? -1.273 -12.834 15.794 1.00 95.12 211 ILE A CA 1
ATOM 1625 C C . ILE A 1 211 ? -1.218 -11.635 16.744 1.00 95.12 211 ILE A C 1
ATOM 1627 O O . ILE A 1 211 ? -1.699 -11.715 17.869 1.00 95.12 211 ILE A O 1
ATOM 1631 N N . TRP A 1 212 ? -0.650 -10.512 16.305 1.00 95.81 212 TRP A N 1
ATOM 1632 C CA . TRP A 1 212 ? -0.480 -9.321 17.134 1.00 95.81 212 TRP A CA 1
ATOM 1633 C C . TRP A 1 212 ? -1.834 -8.719 17.510 1.00 95.81 212 TRP A C 1
ATOM 1635 O O . TRP A 1 212 ? -2.060 -8.427 18.680 1.00 95.81 212 TRP A O 1
ATOM 1645 N N . THR A 1 213 ? -2.764 -8.573 16.561 1.00 93.62 213 THR A N 1
ATOM 1646 C CA . THR A 1 213 ? -4.020 -7.851 16.820 1.00 93.62 213 THR A CA 1
ATOM 1647 C C . THR A 1 213 ? -4.900 -8.498 17.898 1.00 93.62 213 THR A C 1
ATOM 1649 O O . THR A 1 213 ? -5.324 -7.777 18.800 1.00 93.62 213 THR A O 1
ATOM 1652 N N . PRO A 1 214 ? -5.128 -9.824 17.933 1.00 93.00 214 PRO A N 1
ATOM 1653 C CA . PRO A 1 214 ? -5.930 -10.423 18.997 1.00 93.00 214 PRO A CA 1
ATOM 1654 C C . PRO A 1 214 ? -5.213 -10.450 20.352 1.00 93.00 214 PRO A C 1
ATOM 1656 O O . PRO A 1 214 ? -5.868 -10.427 21.389 1.00 93.00 214 PRO A O 1
ATOM 1659 N N . LEU A 1 215 ? -3.876 -10.493 20.362 1.00 93.56 215 LEU A N 1
ATOM 1660 C CA . LEU A 1 215 ? -3.091 -10.434 21.599 1.00 93.56 215 LEU A CA 1
ATOM 1661 C C . LEU A 1 215 ? -3.042 -9.016 22.183 1.00 93.56 215 LEU A C 1
ATOM 1663 O O . LEU A 1 215 ? -3.047 -8.859 23.402 1.00 93.56 215 LEU A O 1
ATOM 1667 N N . GLY A 1 216 ? -2.988 -7.997 21.322 1.00 91.25 216 GLY A N 1
ATOM 1668 C CA . GLY A 1 216 ? -2.964 -6.590 21.718 1.00 91.25 216 GLY A CA 1
ATOM 1669 C C . GLY A 1 216 ? -4.333 -6.059 22.135 1.00 91.25 216 GLY A C 1
ATOM 1670 O O . GLY A 1 216 ? -4.422 -5.288 23.087 1.00 91.25 216 GLY A O 1
ATOM 1671 N N . TRP A 1 217 ? -5.405 -6.500 21.469 1.00 92.44 217 TRP A N 1
ATOM 1672 C CA . TRP A 1 217 ? -6.757 -5.991 21.694 1.00 92.44 217 TRP A CA 1
ATOM 1673 C C . TRP A 1 217 ? -7.765 -7.112 21.934 1.00 92.44 217 TRP A C 1
ATOM 1675 O O . TRP A 1 217 ? -8.161 -7.832 21.016 1.00 92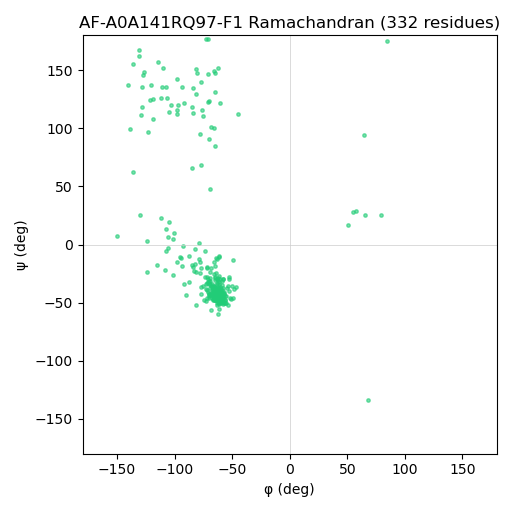.44 217 TRP A O 1
ATOM 1685 N N . GLN A 1 218 ? -8.270 -7.188 23.169 1.00 89.50 218 GLN A N 1
ATOM 1686 C CA . GLN A 1 218 ? -9.264 -8.191 23.570 1.00 89.50 218 GLN A CA 1
ATOM 1687 C C . GLN A 1 218 ? -10.538 -8.128 22.719 1.00 89.50 218 GLN A C 1
ATOM 1689 O O . GLN A 1 218 ? -11.054 -9.166 22.315 1.00 89.50 218 GLN A O 1
ATO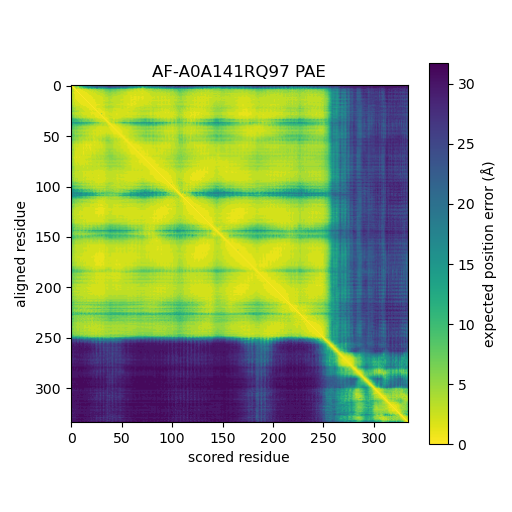M 1694 N N . PHE A 1 219 ? -10.995 -6.928 22.341 1.00 88.94 219 PHE A N 1
ATOM 1695 C CA . PHE A 1 219 ? -12.180 -6.783 21.488 1.00 88.94 219 PHE A CA 1
ATOM 1696 C C . PHE A 1 219 ? -11.999 -7.447 20.110 1.00 88.94 219 PHE A C 1
ATOM 1698 O O . PHE A 1 219 ? -12.962 -7.962 19.541 1.00 88.94 219 PHE A O 1
ATOM 1705 N N . VAL A 1 220 ? -10.774 -7.461 19.564 1.00 89.81 220 VAL A N 1
ATOM 1706 C CA . VAL A 1 220 ? -10.468 -8.138 18.296 1.00 89.81 220 VAL A CA 1
ATOM 1707 C C . VAL A 1 220 ? -10.532 -9.646 18.500 1.00 89.81 220 VAL A C 1
ATOM 1709 O O . VAL A 1 220 ? -11.168 -10.339 17.707 1.00 89.81 220 VAL A O 1
ATOM 1712 N N . ALA A 1 221 ? -9.934 -10.157 19.579 1.00 91.44 221 ALA A N 1
ATOM 1713 C CA . ALA A 1 221 ? -9.982 -11.580 19.900 1.00 91.44 221 ALA A CA 1
ATOM 1714 C C . ALA A 1 221 ? -11.423 -12.074 20.081 1.00 91.44 221 ALA A C 1
ATOM 1716 O O . ALA A 1 221 ? -11.822 -13.071 19.476 1.00 91.44 221 ALA A O 1
ATOM 1717 N N . GLU A 1 222 ? -12.232 -11.336 20.838 1.00 91.81 222 GLU A N 1
ATOM 1718 C CA . GLU A 1 222 ? -13.648 -11.636 21.024 1.00 91.81 222 GLU A CA 1
ATOM 1719 C C . GLU A 1 222 ? -14.402 -11.603 19.693 1.00 91.81 222 GLU A C 1
ATOM 1721 O O . GLU A 1 222 ? -15.184 -12.505 19.400 1.00 91.81 222 GLU A O 1
ATOM 1726 N N . ARG A 1 223 ? -14.143 -10.612 18.834 1.00 90.88 223 ARG A N 1
ATOM 1727 C CA . ARG A 1 223 ? -14.815 -10.502 17.535 1.00 90.88 223 ARG A CA 1
ATOM 1728 C C . ARG A 1 223 ? -14.476 -11.656 16.592 1.00 90.88 223 ARG A C 1
ATOM 1730 O O . ARG A 1 223 ? -15.362 -12.096 15.868 1.00 90.88 223 ARG A O 1
ATOM 1737 N N . TRP A 1 224 ? -13.233 -12.132 16.591 1.00 91.19 224 TRP A N 1
ATOM 1738 C CA . TRP A 1 224 ? -12.754 -13.136 15.635 1.00 91.19 224 TRP A CA 1
ATOM 1739 C C . TRP A 1 224 ? -12.905 -14.583 16.113 1.00 91.19 224 TRP A C 1
ATOM 1741 O O . TRP A 1 224 ? -13.167 -15.458 15.291 1.00 91.19 224 TRP A O 1
ATOM 1751 N N . PHE A 1 225 ? -12.760 -14.855 17.413 1.00 92.56 225 PHE A N 1
ATOM 1752 C CA . PHE A 1 225 ? -12.678 -16.228 17.934 1.00 92.56 225 PHE A CA 1
ATOM 1753 C C . PHE A 1 225 ? -13.920 -16.699 18.699 1.00 92.56 225 PHE A C 1
ATOM 1755 O O . PHE A 1 225 ? -14.004 -17.875 19.051 1.00 92.56 225 PHE A O 1
ATOM 1762 N N . THR A 1 226 ? -14.912 -15.834 18.931 1.00 93.12 226 THR A N 1
ATOM 1763 C CA . THR A 1 226 ? -16.187 -16.259 19.535 1.00 93.12 226 THR A CA 1
ATOM 1764 C C . THR A 1 226 ? -17.121 -16.896 18.508 1.00 93.12 226 THR A C 1
ATOM 1766 O O . THR A 1 226 ? -17.152 -16.522 17.333 1.00 93.12 226 THR A O 1
ATOM 1769 N N . LEU A 1 227 ? -17.931 -17.859 18.951 1.00 91.50 227 LEU A N 1
ATOM 1770 C CA . LEU A 1 227 ? -19.000 -18.434 18.134 1.00 91.50 227 LEU A CA 1
ATOM 1771 C C . LEU A 1 227 ? -20.263 -17.554 18.220 1.00 91.50 227 LEU A C 1
ATOM 1773 O O . LEU A 1 227 ? -20.632 -17.158 19.324 1.00 91.50 227 LEU A O 1
ATOM 1777 N N . PRO A 1 228 ? -20.944 -17.248 17.093 1.00 91.75 228 PRO A N 1
ATOM 1778 C CA . PRO A 1 228 ? -20.726 -17.778 15.741 1.00 91.75 228 PRO A CA 1
ATOM 1779 C C . PRO A 1 228 ? -19.782 -16.940 14.856 1.00 91.75 228 PRO A C 1
ATOM 1781 O O . PRO A 1 228 ? -19.548 -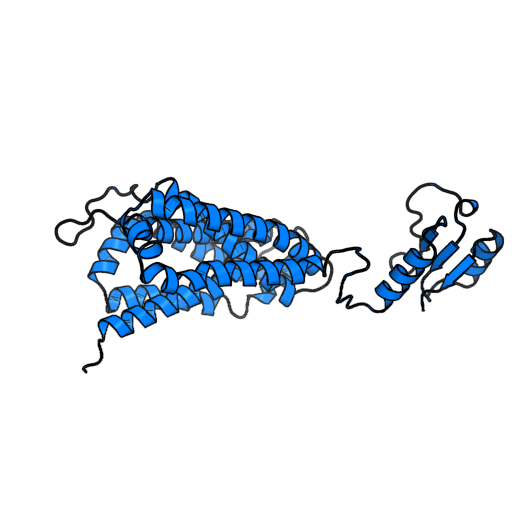17.325 13.712 1.00 91.75 228 PRO A O 1
ATOM 1784 N N . ASN A 1 229 ? -19.256 -15.806 15.339 1.00 91.06 229 ASN A N 1
ATOM 1785 C CA . ASN A 1 229 ? -18.450 -14.865 14.543 1.00 91.06 229 ASN A CA 1
ATOM 1786 C C . ASN A 1 229 ? -17.260 -15.531 13.838 1.00 91.06 229 ASN A C 1
ATOM 1788 O O . ASN A 1 229 ? -16.978 -15.203 12.688 1.00 91.06 229 ASN A O 1
ATOM 1792 N N . PHE A 1 230 ? -16.628 -16.516 14.477 1.00 91.25 230 PHE A N 1
ATOM 1793 C CA . PHE A 1 230 ? -15.551 -17.306 13.883 1.00 91.25 230 PHE A CA 1
ATOM 1794 C C . PHE A 1 230 ? -15.900 -17.840 12.486 1.00 91.25 230 PHE A C 1
ATOM 1796 O O . PHE A 1 230 ? -15.113 -17.688 11.555 1.00 91.25 230 PHE A O 1
ATOM 1803 N N . PHE A 1 231 ? -17.100 -18.399 12.296 1.00 92.50 231 PHE A N 1
ATOM 1804 C CA . PHE A 1 231 ? -17.516 -18.938 10.997 1.00 92.50 231 PHE A CA 1
ATOM 1805 C C . PHE A 1 231 ? -17.778 -17.849 9.954 1.00 92.50 231 PHE A C 1
ATOM 1807 O O . PHE A 1 231 ? -17.561 -18.081 8.768 1.00 92.50 231 PHE A O 1
ATOM 1814 N N . TRP A 1 232 ? -18.202 -16.660 10.385 1.00 92.19 232 TRP A N 1
ATOM 1815 C CA . TRP A 1 232 ? -18.404 -15.515 9.498 1.00 92.19 232 TRP A CA 1
ATOM 1816 C C . TRP A 1 232 ? -17.084 -14.917 9.004 1.00 92.19 232 TRP A C 1
ATOM 1818 O O . TRP A 1 232 ? -17.020 -14.457 7.866 1.00 92.19 232 TRP A O 1
ATOM 1828 N N . PHE A 1 233 ? -16.029 -14.952 9.825 1.00 90.88 233 PHE A N 1
ATOM 1829 C CA . PHE A 1 233 ? -14.712 -14.411 9.473 1.00 90.88 233 PHE A CA 1
ATOM 1830 C C . PHE A 1 233 ? -13.745 -15.444 8.881 1.00 90.88 233 PHE A C 1
ATOM 1832 O O . PHE A 1 233 ? -12.814 -15.049 8.182 1.00 90.88 233 PHE A O 1
ATOM 1839 N N . LEU A 1 234 ? -13.985 -16.749 9.065 1.00 91.88 234 LEU A N 1
ATOM 1840 C CA . LEU A 1 234 ? -13.187 -17.841 8.486 1.00 91.88 234 LEU A CA 1
ATOM 1841 C C . LEU A 1 234 ? -12.938 -17.727 6.965 1.00 91.88 234 LEU A C 1
ATOM 1843 O O . LEU A 1 234 ? -11.835 -18.072 6.533 1.00 91.88 234 LEU A O 1
ATOM 1847 N N . PRO A 1 235 ? -13.873 -17.226 6.130 1.00 94.94 235 PRO A N 1
ATOM 1848 C CA . PRO A 1 235 ? -13.606 -17.028 4.709 1.00 94.94 235 PRO A CA 1
ATOM 1849 C C . PRO A 1 235 ? -12.418 -16.102 4.426 1.00 94.94 235 PRO A C 1
ATOM 1851 O O . PRO A 1 235 ? -11.737 -16.303 3.428 1.00 94.94 235 PRO A O 1
ATOM 1854 N N . VAL A 1 236 ? -12.121 -15.124 5.289 1.00 92.75 236 VAL A N 1
ATOM 1855 C CA . VAL A 1 236 ? -11.034 -14.154 5.068 1.00 92.75 236 VAL A CA 1
ATOM 1856 C C . VAL A 1 236 ? -9.657 -14.835 4.989 1.00 92.75 236 VAL A C 1
ATOM 1858 O O . VAL A 1 236 ? -9.028 -14.746 3.932 1.00 92.75 236 VAL A O 1
ATOM 1861 N N . PRO A 1 237 ? -9.172 -15.563 6.018 1.00 93.00 237 PRO A N 1
ATOM 1862 C CA . PRO A 1 237 ? -7.883 -16.251 5.938 1.00 93.00 237 PRO A CA 1
ATOM 1863 C C . PRO A 1 237 ? -7.871 -17.363 4.880 1.00 93.00 237 PRO A C 1
ATOM 1865 O O . PRO A 1 237 ? -6.833 -17.598 4.263 1.00 93.00 237 PRO A O 1
ATOM 1868 N N . VAL A 1 238 ? -9.011 -18.018 4.621 1.00 94.50 238 VAL A N 1
ATOM 1869 C CA . VAL A 1 238 ? -9.118 -19.035 3.562 1.00 94.50 238 VAL A CA 1
ATOM 1870 C C . VAL A 1 238 ? -8.905 -18.409 2.185 1.00 94.50 238 VAL A C 1
ATOM 1872 O O . VAL A 1 238 ? -8.105 -18.922 1.405 1.00 94.50 238 VAL A O 1
ATOM 1875 N N . LEU A 1 239 ? -9.566 -17.289 1.888 1.00 95.38 239 LEU A N 1
ATOM 1876 C CA . LEU A 1 239 ? -9.397 -16.580 0.621 1.00 95.38 239 LEU A CA 1
ATOM 1877 C C . LEU A 1 239 ? -7.968 -16.064 0.466 1.00 95.38 239 LEU A C 1
ATOM 1879 O O . LEU A 1 239 ? -7.382 -16.255 -0.596 1.00 95.38 239 LEU A O 1
ATOM 1883 N N . VAL A 1 240 ? -7.376 -15.493 1.521 1.00 94.75 240 VAL A N 1
ATOM 1884 C CA . VAL A 1 240 ? -5.963 -15.081 1.506 1.00 94.75 240 VAL A CA 1
ATOM 1885 C C . VAL A 1 240 ? -5.066 -16.265 1.146 1.00 94.75 240 VAL A C 1
ATOM 1887 O O . VAL A 1 240 ? -4.282 -16.162 0.208 1.00 94.75 240 VAL A O 1
ATOM 1890 N N . ALA A 1 241 ? -5.225 -17.416 1.806 1.00 94.25 241 ALA A N 1
ATOM 1891 C CA . ALA A 1 241 ? -4.434 -18.607 1.508 1.00 94.25 241 ALA A CA 1
ATOM 1892 C C . ALA A 1 241 ? -4.638 -19.102 0.064 1.00 94.25 241 ALA A C 1
ATOM 1894 O O . ALA A 1 241 ? -3.663 -19.397 -0.627 1.00 94.25 241 ALA A O 1
ATOM 1895 N N . VAL A 1 242 ? -5.883 -19.159 -0.419 1.00 95.44 242 VAL A N 1
ATOM 1896 C CA . VAL A 1 242 ? -6.205 -19.589 -1.789 1.00 95.44 242 VAL A CA 1
ATOM 1897 C C . VAL A 1 242 ? -5.578 -18.654 -2.822 1.00 95.44 242 VAL A C 1
ATOM 1899 O O . VAL A 1 242 ? -4.883 -19.130 -3.721 1.00 95.44 242 VAL A O 1
ATOM 1902 N N . PHE A 1 243 ? -5.755 -17.338 -2.683 1.00 93.75 243 PHE A N 1
ATOM 1903 C CA . PHE A 1 243 ? -5.192 -16.365 -3.619 1.00 93.75 243 PHE A CA 1
ATOM 1904 C C . PHE A 1 243 ? -3.667 -16.325 -3.557 1.00 93.75 243 PHE A C 1
ATOM 1906 O O . PHE A 1 243 ? -3.021 -16.302 -4.604 1.00 93.75 243 PHE A O 1
ATOM 1913 N N . SER A 1 244 ? -3.067 -16.403 -2.366 1.00 93.00 244 SER A N 1
ATOM 1914 C CA . SER A 1 244 ? -1.616 -16.531 -2.228 1.00 93.00 244 SER A CA 1
ATOM 1915 C C . SER A 1 244 ? -1.095 -17.789 -2.923 1.00 93.00 244 SER A C 1
ATOM 1917 O O . SER A 1 244 ? -0.115 -17.714 -3.659 1.00 93.00 244 SER A O 1
ATOM 1919 N N . LEU A 1 245 ? -1.766 -18.935 -2.775 1.00 91.56 245 LEU A N 1
ATOM 1920 C CA . LEU A 1 245 ? -1.393 -20.165 -3.476 1.00 91.56 245 LEU A CA 1
ATOM 1921 C C . LEU A 1 245 ? -1.573 -20.050 -4.993 1.00 91.56 245 LEU A C 1
ATOM 1923 O O . LEU A 1 245 ? -0.756 -20.588 -5.740 1.00 91.56 245 LEU A O 1
ATOM 1927 N N . TRP A 1 246 ? -2.609 -19.359 -5.467 1.00 90.44 246 TRP A N 1
ATOM 1928 C CA . TRP A 1 246 ? -2.810 -19.104 -6.895 1.00 90.44 246 TRP A CA 1
ATOM 1929 C C . TRP A 1 246 ? -1.714 -18.219 -7.479 1.00 90.44 246 TRP A C 1
ATOM 1931 O O . TRP A 1 246 ? -1.122 -18.601 -8.486 1.00 90.44 246 TRP A O 1
ATOM 1941 N N . ILE A 1 247 ? -1.380 -17.106 -6.822 1.00 88.12 247 ILE A N 1
ATOM 1942 C CA . ILE A 1 247 ? -0.262 -16.232 -7.207 1.00 88.12 247 ILE A CA 1
ATOM 1943 C C . ILE A 1 247 ? 1.040 -17.043 -7.208 1.00 88.12 247 ILE A C 1
ATOM 1945 O O . ILE A 1 247 ? 1.775 -17.057 -8.195 1.00 88.12 247 ILE A O 1
ATOM 1949 N N . TRP A 1 248 ? 1.297 -17.795 -6.137 1.00 86.56 248 TRP A N 1
ATOM 1950 C CA . TRP A 1 248 ? 2.486 -18.631 -6.011 1.00 86.56 248 TRP A CA 1
ATOM 1951 C C . TRP A 1 248 ? 2.586 -19.665 -7.138 1.00 86.56 248 TRP A C 1
ATOM 1953 O O . TRP A 1 248 ? 3.638 -19.791 -7.755 1.00 86.56 248 TRP A O 1
ATOM 1963 N N . ARG A 1 249 ? 1.496 -20.359 -7.489 1.00 83.44 249 ARG A N 1
ATOM 1964 C CA . ARG A 1 249 ? 1.467 -21.326 -8.604 1.00 83.44 249 ARG A CA 1
ATOM 1965 C C . ARG A 1 249 ? 1.635 -20.660 -9.969 1.00 83.44 249 ARG A C 1
ATOM 1967 O O . ARG A 1 249 ? 2.409 -21.154 -10.794 1.00 83.44 249 ARG A O 1
ATOM 1974 N N . ALA A 1 250 ? 0.959 -19.535 -10.196 1.00 79.81 250 ALA A N 1
ATOM 1975 C CA . ALA A 1 250 ? 1.061 -18.773 -11.436 1.00 79.81 250 ALA A CA 1
ATOM 1976 C C . ALA A 1 250 ? 2.507 -18.322 -11.699 1.00 79.81 250 ALA A C 1
ATOM 1978 O O . ALA A 1 250 ? 2.990 -18.416 -12.825 1.00 79.81 250 ALA A O 1
ATOM 1979 N N . PHE A 1 251 ? 3.238 -17.917 -10.657 1.00 71.06 251 PHE A N 1
ATOM 1980 C CA . PHE A 1 251 ? 4.604 -17.411 -10.798 1.00 71.06 251 PHE A CA 1
ATOM 1981 C C . PHE A 1 251 ? 5.699 -18.449 -10.510 1.00 71.06 251 PHE A C 1
ATOM 1983 O O . PHE A 1 251 ? 6.834 -18.250 -10.944 1.00 71.06 251 PHE A O 1
ATOM 1990 N N . ILE A 1 252 ? 5.397 -19.598 -9.886 1.00 58.69 252 ILE A N 1
ATOM 1991 C CA . ILE A 1 252 ? 6.304 -20.759 -9.850 1.00 58.69 252 ILE A CA 1
ATOM 1992 C C . ILE A 1 252 ? 6.496 -21.356 -11.243 1.00 58.69 252 ILE A C 1
ATOM 1994 O O . ILE A 1 252 ? 7.634 -21.583 -11.655 1.00 58.69 252 ILE A O 1
ATOM 1998 N N . SER A 1 253 ? 5.400 -21.539 -11.982 1.00 49.94 253 SER A N 1
ATOM 1999 C CA . SER A 1 253 ? 5.444 -22.116 -13.330 1.00 49.94 253 SER A CA 1
ATOM 2000 C C . SER A 1 253 ? 6.202 -21.241 -14.338 1.00 49.94 253 SER A C 1
ATOM 2002 O O . SER A 1 253 ? 6.836 -21.770 -15.245 1.00 49.94 253 SER A O 1
ATOM 2004 N N . ALA A 1 254 ? 6.208 -19.917 -14.142 1.00 49.16 254 ALA A N 1
ATOM 2005 C CA . ALA A 1 254 ? 6.764 -18.960 -15.099 1.00 49.16 254 ALA A CA 1
ATOM 2006 C C . ALA A 1 254 ? 8.285 -18.714 -14.990 1.00 49.16 254 ALA A C 1
ATOM 2008 O O . ALA A 1 254 ? 8.881 -18.196 -15.929 1.00 49.16 254 ALA A O 1
ATOM 2009 N N . SER A 1 255 ? 8.927 -19.074 -13.874 1.00 44.94 255 SER A N 1
ATOM 2010 C CA . SER A 1 255 ? 10.383 -18.902 -13.676 1.00 44.94 255 SER A CA 1
ATOM 2011 C C . SER A 1 255 ? 11.082 -20.173 -13.192 1.00 44.94 255 SER A C 1
ATOM 2013 O O . SER A 1 255 ? 12.129 -20.126 -12.555 1.00 44.94 255 SER A O 1
ATOM 2015 N N . GLY A 1 256 ? 10.500 -21.334 -13.498 1.00 36.62 256 GLY A N 1
ATOM 2016 C CA . GLY A 1 256 ? 11.194 -22.612 -13.420 1.00 36.62 256 GLY A CA 1
ATOM 2017 C C . GLY A 1 256 ? 11.829 -22.966 -14.764 1.00 36.62 256 GLY A C 1
ATOM 2018 O O . GLY A 1 256 ? 11.141 -23.184 -15.760 1.00 36.62 256 GLY A O 1
ATOM 2019 N N . TRP A 1 257 ? 13.144 -23.159 -14.779 1.00 40.19 257 TRP A N 1
ATOM 2020 C CA . TRP A 1 257 ? 13.776 -24.157 -15.652 1.00 40.19 257 TRP A CA 1
ATOM 2021 C C . TRP A 1 257 ? 13.410 -25.577 -15.176 1.00 40.19 257 TRP A C 1
ATOM 2023 O O . TRP A 1 257 ? 14.267 -26.432 -15.001 1.00 40.19 257 TRP A O 1
ATOM 2033 N N . ASP A 1 258 ? 12.127 -25.821 -14.918 1.00 38.19 258 ASP A N 1
ATOM 2034 C CA . ASP A 1 258 ? 11.613 -27.123 -14.527 1.00 38.19 258 ASP A CA 1
ATOM 2035 C C . ASP A 1 258 ? 10.767 -27.665 -15.679 1.00 38.19 258 ASP A C 1
ATOM 2037 O O . ASP A 1 258 ? 9.953 -26.953 -16.273 1.00 38.19 258 ASP A O 1
ATOM 2041 N N . SER A 1 259 ? 10.982 -28.941 -15.975 1.00 37.81 259 SER A N 1
ATOM 2042 C CA . SER A 1 259 ? 10.236 -29.791 -16.909 1.00 37.81 259 SER A CA 1
ATOM 2043 C C . SER A 1 259 ? 8.707 -29.753 -16.740 1.00 37.81 259 SER A C 1
ATOM 2045 O O . SER A 1 259 ? 7.981 -30.215 -17.612 1.00 37.81 259 SER A O 1
ATOM 2047 N N . ARG A 1 260 ? 8.205 -29.198 -15.628 1.00 37.59 260 ARG A N 1
ATOM 2048 C CA . ARG A 1 260 ? 6.783 -29.160 -15.251 1.00 37.59 260 ARG A CA 1
ATOM 2049 C C . ARG A 1 260 ? 6.126 -27.780 -15.372 1.00 37.59 260 ARG A C 1
ATOM 2051 O O . ARG A 1 260 ? 5.039 -27.577 -14.832 1.00 37.59 260 ARG A O 1
ATOM 2058 N N . GLY A 1 261 ? 6.760 -26.812 -16.035 1.00 39.59 261 GLY A N 1
ATOM 2059 C CA . GLY A 1 261 ? 6.126 -25.526 -16.343 1.00 39.59 261 GLY A CA 1
ATOM 2060 C C . GLY A 1 261 ? 4.957 -25.712 -17.316 1.00 39.59 261 GLY A C 1
ATOM 2061 O O . GLY A 1 261 ? 5.174 -25.844 -18.512 1.00 39.59 261 GLY A O 1
ATOM 2062 N N . ILE A 1 262 ? 3.719 -25.722 -16.811 1.00 37.09 262 ILE A N 1
ATOM 2063 C CA . ILE A 1 262 ? 2.490 -25.997 -17.590 1.00 37.09 262 ILE A CA 1
ATOM 2064 C C . ILE A 1 262 ? 2.211 -24.930 -18.675 1.00 37.09 262 ILE A C 1
ATOM 2066 O O . ILE A 1 262 ? 1.404 -25.160 -19.568 1.00 37.09 262 ILE A O 1
ATOM 2070 N N . PHE A 1 263 ? 2.915 -23.794 -18.668 1.00 39.84 263 PHE A N 1
ATOM 2071 C CA . PHE A 1 263 ? 2.839 -22.793 -19.733 1.00 39.84 263 PHE A CA 1
ATOM 2072 C C . PHE A 1 263 ? 4.227 -22.241 -20.066 1.00 39.84 263 PHE A C 1
ATOM 2074 O O . PHE A 1 263 ? 4.735 -21.344 -19.395 1.00 39.84 263 PHE A O 1
ATOM 2081 N N . THR A 1 264 ? 4.828 -22.762 -21.133 1.00 40.19 264 THR A N 1
ATOM 2082 C CA . THR A 1 264 ? 5.965 -22.122 -21.808 1.00 40.19 264 THR A CA 1
ATOM 2083 C C . THR A 1 264 ? 5.388 -21.371 -23.013 1.00 40.19 264 THR A C 1
ATOM 2085 O O . THR A 1 264 ? 4.892 -22.039 -23.913 1.00 40.19 264 THR A O 1
ATOM 2088 N N . PRO A 1 265 ? 5.392 -20.023 -23.073 1.00 38.84 265 PRO A N 1
ATOM 2089 C CA . PRO A 1 265 ? 4.752 -19.294 -24.179 1.00 38.84 265 PRO A CA 1
ATOM 2090 C C . PRO A 1 265 ? 5.589 -19.251 -25.465 1.00 38.84 265 PRO A C 1
ATOM 2092 O O . PRO A 1 265 ? 5.204 -18.600 -26.426 1.00 38.84 265 PRO A O 1
ATOM 2095 N N . ASP A 1 266 ? 6.761 -19.880 -25.469 1.00 46.12 266 ASP A N 1
ATOM 2096 C CA . ASP A 1 266 ? 7.734 -19.791 -26.551 1.00 46.12 266 ASP A CA 1
ATOM 2097 C C . ASP A 1 266 ? 8.010 -21.221 -27.027 1.00 46.12 266 ASP A C 1
ATOM 2099 O O . ASP A 1 266 ? 8.774 -21.946 -26.382 1.00 46.12 266 ASP A O 1
ATOM 2103 N N . GLU A 1 267 ? 7.324 -21.653 -28.095 1.00 44.78 267 GLU A N 1
ATOM 2104 C CA . GLU A 1 267 ? 7.431 -23.011 -28.670 1.00 44.78 267 GLU A CA 1
ATOM 2105 C C . GLU A 1 267 ? 8.899 -23.422 -28.864 1.00 44.78 267 GLU A C 1
ATOM 2107 O O . GLU A 1 267 ? 9.296 -24.531 -28.508 1.00 44.78 267 GLU A O 1
ATOM 2112 N N . ASN A 1 268 ? 9.750 -22.476 -29.275 1.00 44.16 268 ASN A N 1
ATOM 2113 C CA . ASN A 1 268 ? 11.178 -22.699 -29.503 1.00 44.16 268 ASN A CA 1
ATOM 2114 C C . ASN A 1 268 ? 11.945 -23.121 -28.235 1.00 44.16 268 ASN A C 1
ATOM 2116 O O . ASN A 1 268 ? 12.946 -23.833 -28.312 1.00 44.16 268 ASN A O 1
ATOM 2120 N N . LYS A 1 269 ? 11.497 -22.706 -27.042 1.00 45.34 269 LYS A N 1
ATOM 2121 C CA . LYS A 1 269 ? 12.144 -23.066 -25.766 1.00 45.34 269 LYS A CA 1
ATOM 2122 C C . LYS A 1 269 ? 11.686 -24.421 -25.231 1.00 45.34 269 LYS A C 1
ATOM 2124 O O . LYS A 1 269 ? 12.396 -25.000 -24.407 1.00 45.34 269 LYS A O 1
ATOM 2129 N N . VAL A 1 270 ? 10.538 -24.926 -25.686 1.00 48.78 270 VAL A N 1
ATOM 2130 C CA . VAL A 1 270 ? 10.040 -26.266 -25.340 1.00 48.78 270 VAL A CA 1
ATOM 2131 C C . VAL A 1 270 ? 10.871 -27.323 -26.061 1.00 48.78 270 VAL A C 1
ATOM 2133 O O . VAL A 1 270 ? 11.435 -28.188 -25.393 1.00 48.78 270 VAL A O 1
ATOM 2136 N N . THR A 1 271 ? 11.084 -27.166 -27.373 1.00 51.59 271 THR A N 1
ATOM 2137 C CA . THR A 1 271 ? 11.911 -28.079 -28.183 1.00 51.59 271 THR A CA 1
ATOM 2138 C C . THR A 1 271 ? 13.325 -28.221 -27.619 1.00 51.59 271 THR A C 1
ATOM 2140 O O . THR A 1 271 ? 13.854 -29.327 -27.486 1.00 51.59 271 THR A O 1
ATOM 2143 N N . VAL A 1 272 ? 13.948 -27.106 -27.222 1.00 53.06 272 VAL A N 1
ATOM 2144 C CA . VAL A 1 272 ? 15.303 -27.117 -26.648 1.00 53.06 272 VAL A CA 1
ATOM 2145 C C . VAL A 1 272 ? 15.339 -27.858 -25.308 1.00 53.06 272 VAL A C 1
ATOM 2147 O O . VAL A 1 272 ? 16.250 -28.653 -25.080 1.00 53.06 272 VAL A O 1
ATOM 2150 N N . LYS A 1 273 ? 14.350 -27.653 -24.427 1.00 49.12 273 LYS A N 1
ATOM 2151 C CA . LYS A 1 273 ? 14.281 -28.338 -23.125 1.00 49.12 273 LYS A CA 1
ATOM 2152 C C . LYS A 1 273 ? 14.004 -29.837 -23.264 1.00 49.12 273 LYS A C 1
ATOM 2154 O O . LYS A 1 273 ? 14.644 -30.622 -22.566 1.00 49.12 273 LYS A O 1
ATOM 2159 N N . GLU A 1 274 ? 13.103 -30.236 -24.162 1.00 50.75 274 GLU A N 1
ATOM 2160 C CA . GLU A 1 274 ? 12.828 -31.651 -24.454 1.00 50.75 274 GLU A CA 1
ATOM 2161 C C . GLU A 1 274 ? 14.068 -32.353 -24.999 1.00 50.75 274 GLU A C 1
ATOM 2163 O O . GLU A 1 274 ? 14.447 -33.413 -24.499 1.00 50.75 274 GLU A O 1
ATOM 2168 N N . THR A 1 275 ? 14.762 -31.717 -25.946 1.00 55.03 275 THR A N 1
ATOM 2169 C CA . THR A 1 275 ? 15.998 -32.261 -26.512 1.00 55.03 275 THR A CA 1
ATOM 2170 C C . THR A 1 275 ? 17.057 -32.417 -25.418 1.00 55.03 275 THR A C 1
ATOM 2172 O O . THR A 1 275 ? 17.585 -33.507 -25.227 1.00 55.03 275 THR A O 1
ATOM 2175 N N . VAL A 1 276 ? 17.315 -31.380 -24.612 1.00 52.38 276 VAL A N 1
ATOM 2176 C CA . VAL A 1 276 ? 18.295 -31.443 -23.509 1.00 52.38 276 VAL A CA 1
ATOM 2177 C C . VAL A 1 276 ? 17.948 -32.525 -22.478 1.00 52.38 276 VAL A C 1
ATOM 2179 O O . VAL A 1 276 ? 18.848 -33.213 -21.997 1.00 52.38 276 VAL A O 1
ATOM 2182 N N . SER A 1 277 ? 16.664 -32.725 -22.162 1.00 47.34 277 SER A N 1
ATOM 2183 C CA . SER A 1 277 ? 16.221 -33.785 -21.248 1.00 47.34 277 SER A CA 1
ATOM 2184 C C . SER A 1 277 ? 16.385 -35.187 -21.837 1.00 47.34 277 SER A C 1
ATOM 2186 O O . SER A 1 277 ? 16.673 -36.119 -21.091 1.00 47.34 277 SER A O 1
ATOM 2188 N N . GLN A 1 278 ? 16.208 -35.360 -23.150 1.00 53.38 278 GLN A N 1
ATOM 2189 C CA . GLN A 1 278 ? 16.423 -36.646 -23.820 1.00 53.38 278 GLN A CA 1
ATOM 2190 C C . GLN A 1 278 ? 17.908 -37.012 -23.892 1.00 53.38 278 GLN A C 1
ATOM 2192 O O . GLN A 1 278 ? 18.254 -38.190 -23.806 1.00 53.38 278 GLN A O 1
ATOM 2197 N N . VAL A 1 279 ? 18.794 -36.016 -24.009 1.00 53.91 279 VAL A N 1
ATOM 2198 C CA . VAL A 1 279 ? 20.239 -36.246 -24.140 1.00 53.91 279 VAL A CA 1
ATOM 2199 C C . VAL A 1 279 ? 21.017 -36.047 -22.829 1.00 53.91 279 VAL A C 1
ATOM 2201 O O . VAL A 1 279 ? 22.242 -36.074 -22.853 1.00 53.91 279 VAL A O 1
ATOM 2204 N N . SER A 1 280 ? 20.360 -35.890 -21.671 1.00 44.53 280 SER A N 1
ATOM 2205 C CA . SER A 1 280 ? 20.987 -35.451 -20.403 1.00 44.53 280 SER A CA 1
ATOM 2206 C C . SER A 1 280 ? 22.087 -36.369 -19.836 1.00 44.53 280 SER A C 1
ATOM 2208 O O . SER A 1 280 ? 22.774 -35.992 -18.890 1.00 44.53 280 SER A O 1
ATOM 2210 N N . ALA A 1 281 ? 22.267 -37.572 -20.390 1.00 46.06 281 ALA A N 1
ATOM 2211 C CA . ALA A 1 281 ? 23.389 -38.471 -20.095 1.00 46.06 281 ALA A CA 1
ATOM 2212 C C . ALA A 1 281 ? 24.675 -38.132 -20.884 1.00 46.06 281 ALA A C 1
ATOM 2214 O O . ALA A 1 281 ? 25.707 -38.777 -20.700 1.00 46.06 281 ALA A O 1
ATOM 2215 N N . ARG A 1 282 ? 24.616 -37.145 -21.78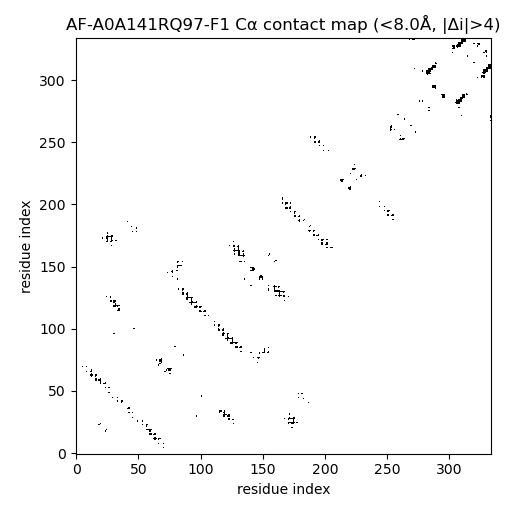2 1.00 56.28 282 ARG A N 1
ATOM 2216 C CA . ARG A 1 282 ? 25.690 -36.724 -22.683 1.00 56.28 282 ARG A CA 1
ATOM 2217 C C . ARG A 1 282 ? 26.157 -35.307 -22.358 1.00 56.28 282 ARG A C 1
ATOM 2219 O O . ARG A 1 282 ? 25.438 -34.501 -21.776 1.00 56.28 282 ARG A O 1
ATOM 2226 N N . SER A 1 283 ? 27.385 -34.992 -22.750 1.00 56.12 283 SER A N 1
ATOM 2227 C CA . SER A 1 283 ? 27.919 -33.632 -22.700 1.00 56.12 283 SER A CA 1
ATOM 2228 C C . SER A 1 283 ? 27.326 -32.800 -23.844 1.00 56.12 283 SER A C 1
ATOM 2230 O O . SER A 1 283 ? 27.636 -33.040 -25.013 1.00 56.12 283 SER A O 1
ATOM 2232 N N . ILE A 1 284 ? 26.470 -31.830 -23.505 1.00 57.97 284 ILE A N 1
ATOM 2233 C CA . ILE A 1 284 ? 25.706 -31.019 -24.467 1.00 57.97 284 ILE A CA 1
ATOM 2234 C C . ILE A 1 284 ? 26.256 -29.590 -24.527 1.00 57.97 284 ILE A C 1
ATOM 2236 O O . ILE A 1 284 ? 26.490 -28.972 -23.489 1.00 57.97 284 ILE A O 1
ATOM 2240 N N . LEU A 1 285 ? 26.405 -29.053 -25.740 1.00 58.47 285 LEU A N 1
ATOM 2241 C CA . LEU A 1 285 ? 26.673 -27.633 -25.989 1.00 58.47 285 LEU A CA 1
ATOM 2242 C C . LEU A 1 285 ? 25.456 -26.984 -26.667 1.00 58.47 285 LEU A C 1
ATOM 2244 O O . LEU A 1 285 ? 24.996 -27.456 -27.708 1.00 58.47 285 LEU A O 1
ATOM 2248 N N . LEU A 1 286 ? 24.953 -25.897 -26.078 1.00 56.72 286 LEU A N 1
ATOM 2249 C CA . LEU A 1 286 ? 23.860 -25.084 -26.620 1.00 56.72 286 LEU A CA 1
ATOM 2250 C C . LEU A 1 286 ? 24.443 -23.872 -27.356 1.00 56.72 286 LEU A C 1
ATOM 2252 O O . LEU A 1 286 ? 25.145 -23.062 -26.751 1.00 56.72 286 LEU A O 1
ATOM 2256 N N . CYS A 1 287 ? 24.158 -23.744 -28.652 1.00 55.00 287 CYS A N 1
ATOM 2257 C CA . CYS A 1 287 ? 24.612 -22.622 -29.475 1.00 55.00 287 CYS A CA 1
ATOM 2258 C C . CYS A 1 287 ? 23.420 -21.835 -30.032 1.00 55.00 287 CYS A C 1
ATOM 2260 O O . CYS A 1 287 ? 22.741 -22.300 -30.947 1.00 55.00 287 CYS A O 1
ATOM 2262 N N . ASP A 1 288 ? 23.212 -20.632 -29.496 1.00 49.38 288 ASP A N 1
ATOM 2263 C CA . ASP A 1 288 ? 22.268 -19.630 -30.001 1.00 49.38 288 ASP A CA 1
ATOM 2264 C C . ASP A 1 288 ? 23.038 -18.616 -30.865 1.00 49.38 288 ASP A C 1
ATOM 2266 O O . ASP A 1 288 ? 23.951 -17.939 -30.380 1.00 49.38 288 ASP A O 1
ATOM 2270 N N . SER A 1 289 ? 22.729 -18.554 -32.161 1.00 49.66 289 SER A N 1
ATOM 2271 C CA . SER A 1 289 ? 23.393 -17.667 -33.121 1.00 49.66 289 SER A CA 1
ATOM 2272 C C . SER A 1 289 ? 22.738 -16.282 -33.194 1.00 49.66 289 SER A C 1
ATOM 2274 O O . SER A 1 289 ? 23.324 -15.349 -33.755 1.00 49.66 289 SER A O 1
ATOM 2276 N N . SER A 1 290 ? 21.566 -16.100 -32.573 1.00 43.97 290 SER A N 1
ATOM 2277 C CA . SER A 1 290 ? 20.685 -14.964 -32.846 1.00 43.97 290 SER A CA 1
ATOM 2278 C C . SER A 1 290 ? 21.108 -13.650 -32.182 1.00 43.97 290 SER A C 1
ATOM 2280 O O . SER A 1 290 ? 20.553 -12.606 -32.529 1.00 43.97 290 SER A O 1
ATOM 2282 N N . LYS A 1 291 ? 22.055 -13.654 -31.229 1.00 36.97 291 LYS A N 1
ATOM 2283 C CA . LYS A 1 291 ? 22.387 -12.427 -30.478 1.00 36.97 291 LYS A CA 1
ATOM 2284 C C . LYS A 1 291 ? 23.729 -11.773 -30.793 1.00 36.97 291 LYS A C 1
ATOM 2286 O O . LYS A 1 291 ? 23.820 -10.570 -30.582 1.00 36.97 291 LYS A O 1
ATOM 2291 N N . TYR A 1 292 ? 24.728 -12.477 -31.340 1.00 33.00 292 TYR A N 1
ATOM 2292 C CA . TYR A 1 292 ? 26.041 -11.857 -31.622 1.00 33.00 292 TYR A CA 1
ATOM 2293 C C . TYR A 1 292 ? 26.846 -12.423 -32.800 1.00 33.00 292 TYR A C 1
ATOM 2295 O O . TYR A 1 292 ? 27.997 -12.027 -32.964 1.00 33.00 292 TYR A O 1
ATOM 2303 N N . ASN A 1 293 ? 26.308 -13.329 -33.628 1.00 34.56 293 ASN A N 1
ATOM 2304 C CA . ASN A 1 293 ? 27.075 -13.982 -34.709 1.00 34.56 293 ASN A CA 1
ATOM 2305 C C . ASN A 1 293 ? 28.418 -14.601 -34.242 1.00 34.56 293 ASN A C 1
ATOM 2307 O O . ASN A 1 293 ? 29.317 -14.898 -35.026 1.00 34.56 293 ASN A O 1
ATOM 2311 N N . GLN A 1 294 ? 28.548 -14.786 -32.933 1.00 36.81 294 GLN A N 1
ATOM 2312 C CA . GLN A 1 294 ? 29.613 -15.484 -32.263 1.00 36.81 294 GLN A CA 1
ATOM 2313 C C . GLN A 1 294 ? 28.920 -16.594 -31.507 1.00 36.81 294 GLN A C 1
ATOM 2315 O O . GLN A 1 294 ? 28.011 -16.340 -30.716 1.00 36.81 294 GLN A O 1
ATOM 2320 N N . VAL A 1 295 ? 29.359 -17.823 -31.764 1.00 39.34 295 VAL A N 1
ATOM 2321 C CA . VAL A 1 295 ? 29.167 -18.927 -30.833 1.00 39.34 295 VAL A CA 1
ATOM 2322 C C . VAL A 1 295 ? 29.524 -18.369 -29.461 1.00 39.34 295 VAL A C 1
ATOM 2324 O O . VAL A 1 295 ? 30.672 -17.969 -29.244 1.00 39.34 295 VAL A O 1
ATOM 2327 N N . ALA A 1 296 ? 28.535 -18.245 -28.575 1.00 38.59 296 ALA A N 1
ATOM 2328 C CA . ALA A 1 296 ? 28.759 -17.849 -27.198 1.00 38.59 296 ALA A CA 1
ATOM 2329 C C . ALA A 1 296 ? 29.583 -18.970 -26.562 1.00 38.59 296 ALA A C 1
ATOM 2331 O O . ALA A 1 296 ? 29.066 -19.930 -26.000 1.00 38.59 296 ALA A O 1
ATOM 2332 N N . THR A 1 297 ? 30.896 -18.879 -26.749 1.00 39.31 297 THR A N 1
ATOM 2333 C CA . THR A 1 297 ? 31.887 -19.807 -26.232 1.00 39.31 297 THR A CA 1
ATOM 2334 C C . THR A 1 297 ? 32.034 -19.445 -24.762 1.00 39.31 297 THR A C 1
ATOM 2336 O O . THR A 1 297 ? 33.019 -18.837 -24.350 1.00 39.31 297 THR A O 1
ATOM 2339 N N . PHE A 1 298 ? 30.994 -19.706 -23.965 1.00 35.84 298 PHE A N 1
ATOM 2340 C CA . PHE A 1 298 ? 31.070 -19.527 -22.526 1.00 35.84 298 PHE A CA 1
ATOM 2341 C C . PHE A 1 298 ? 32.001 -20.610 -21.975 1.00 35.84 298 PHE A C 1
ATOM 2343 O O . PHE A 1 298 ? 31.607 -21.727 -21.671 1.00 35.84 298 PHE A O 1
ATOM 2350 N N . MET A 1 299 ? 33.270 -20.208 -21.914 1.00 33.12 299 MET A N 1
ATOM 2351 C CA . MET A 1 299 ? 34.351 -20.704 -21.072 1.00 33.12 299 MET A CA 1
ATOM 2352 C C . MET A 1 299 ? 34.814 -22.159 -21.304 1.00 33.12 299 MET A C 1
ATOM 2354 O O . MET A 1 299 ? 34.394 -23.104 -20.649 1.00 33.12 299 MET A O 1
ATOM 2358 N N . ALA A 1 300 ? 35.851 -22.259 -22.148 1.00 41.06 300 ALA A N 1
ATOM 2359 C CA . ALA A 1 300 ? 37.078 -23.031 -21.890 1.00 41.06 300 ALA A CA 1
ATOM 2360 C C . ALA A 1 300 ? 37.111 -24.567 -22.079 1.00 41.06 300 ALA A C 1
ATOM 2362 O O . ALA A 1 300 ? 37.994 -25.211 -21.512 1.00 41.06 300 ALA A O 1
ATOM 2363 N N . LEU A 1 301 ? 36.268 -25.174 -22.926 1.00 44.34 301 LEU A N 1
ATOM 2364 C CA . LEU A 1 301 ? 36.437 -26.588 -23.319 1.00 44.34 301 LEU A CA 1
ATOM 2365 C C . LEU A 1 301 ? 36.430 -26.782 -24.851 1.00 44.34 301 LEU A C 1
ATOM 2367 O O . LEU A 1 301 ? 35.587 -26.196 -25.529 1.00 44.34 301 LEU A O 1
ATOM 2371 N N . PRO A 1 302 ? 37.353 -27.588 -25.420 1.00 57.56 302 PRO A N 1
ATOM 2372 C CA . PRO A 1 302 ? 37.372 -27.886 -26.854 1.00 57.56 302 PRO A CA 1
ATOM 2373 C C . PRO A 1 302 ? 36.133 -28.688 -27.286 1.00 57.56 302 PRO A C 1
ATOM 2375 O O . PRO A 1 302 ? 35.626 -29.504 -26.517 1.00 57.56 302 PRO A O 1
ATOM 2378 N N . LEU A 1 303 ? 35.680 -28.496 -28.536 1.00 59.12 303 LEU A N 1
ATOM 2379 C CA . LEU A 1 303 ? 34.468 -29.123 -29.105 1.00 59.12 303 LEU A CA 1
ATOM 2380 C C . LEU A 1 303 ? 34.433 -30.653 -28.954 1.00 59.12 303 LEU A C 1
ATOM 2382 O O . LEU A 1 303 ? 33.365 -31.228 -28.800 1.00 59.12 303 LEU A O 1
ATOM 2386 N N . THR A 1 304 ? 35.599 -31.298 -28.904 1.00 61.47 304 THR A N 1
ATOM 2387 C CA . THR A 1 304 ? 35.764 -32.745 -28.685 1.00 61.47 304 THR A CA 1
ATOM 2388 C C . THR A 1 304 ? 35.261 -33.249 -27.329 1.00 61.47 304 THR A C 1
ATOM 2390 O O . THR A 1 304 ? 35.169 -34.456 -27.121 1.00 61.47 304 THR A O 1
ATOM 2393 N N . ARG A 1 305 ? 34.965 -32.356 -26.377 1.00 60.28 305 ARG A N 1
ATOM 2394 C CA . ARG A 1 305 ? 34.385 -32.709 -25.071 1.00 60.28 305 ARG A CA 1
ATOM 2395 C C . ARG A 1 305 ? 32.873 -32.896 -25.121 1.00 60.28 305 ARG A C 1
ATOM 2397 O O . ARG A 1 305 ? 32.321 -33.476 -24.184 1.00 60.28 305 ARG A O 1
ATOM 2404 N N . PHE A 1 306 ? 32.218 -32.416 -26.171 1.00 65.00 306 PHE A N 1
ATOM 2405 C CA . PHE A 1 306 ? 30.777 -32.523 -26.348 1.00 65.00 306 PHE A CA 1
ATOM 2406 C C . PHE A 1 306 ? 30.456 -33.700 -27.259 1.00 65.00 306 PHE A C 1
ATOM 2408 O O . PHE A 1 306 ? 31.185 -34.004 -28.194 1.00 65.00 306 PHE A O 1
ATOM 2415 N N . THR A 1 307 ? 29.372 -34.393 -26.947 1.00 65.25 307 THR A N 1
ATOM 2416 C CA . THR A 1 307 ? 28.893 -35.542 -27.728 1.00 65.25 307 THR A CA 1
ATOM 2417 C C . THR A 1 307 ? 27.718 -35.147 -28.620 1.00 65.25 307 THR A C 1
ATOM 2419 O O . THR A 1 307 ? 27.542 -35.719 -29.695 1.00 65.25 307 THR A O 1
ATOM 2422 N N . THR A 1 308 ? 26.966 -34.112 -28.227 1.00 65.00 308 THR A N 1
ATOM 2423 C CA . THR A 1 308 ? 25.837 -33.575 -28.994 1.00 65.00 308 THR A CA 1
ATOM 2424 C C . THR A 1 308 ? 25.815 -32.043 -28.912 1.00 65.00 308 THR A C 1
ATOM 2426 O O . THR A 1 308 ? 26.032 -31.462 -27.848 1.00 65.00 308 THR A O 1
ATOM 2429 N N . ILE A 1 309 ? 25.553 -31.379 -30.038 1.00 66.88 309 ILE A N 1
ATOM 2430 C CA . ILE A 1 309 ? 25.445 -29.922 -30.171 1.00 66.88 309 ILE A CA 1
ATOM 2431 C C . ILE A 1 309 ? 24.037 -29.588 -30.646 1.00 66.88 309 ILE A C 1
ATOM 2433 O O . ILE A 1 309 ? 23.594 -30.088 -31.678 1.00 66.88 309 ILE A O 1
ATOM 2437 N N . ILE A 1 310 ? 23.346 -28.727 -29.902 1.00 66.50 310 ILE A N 1
ATOM 2438 C CA . ILE A 1 310 ? 22.004 -28.256 -30.250 1.00 66.50 310 ILE A CA 1
ATOM 2439 C C . ILE A 1 310 ? 22.120 -26.807 -30.720 1.00 66.50 310 ILE A C 1
ATOM 2441 O O . ILE A 1 310 ? 22.686 -25.963 -30.020 1.00 66.50 310 ILE A O 1
ATOM 2445 N N . THR A 1 311 ? 21.607 -26.526 -31.915 1.00 64.94 311 THR A N 1
ATOM 2446 C CA . THR A 1 311 ? 21.758 -25.227 -32.582 1.00 64.94 311 THR A CA 1
ATOM 2447 C C . THR A 1 311 ? 20.448 -24.753 -33.208 1.00 64.94 311 THR A C 1
ATOM 2449 O O . THR A 1 311 ? 19.571 -25.563 -33.511 1.00 64.94 311 THR A O 1
ATOM 2452 N N . ASP A 1 312 ? 20.302 -23.440 -33.375 1.00 62.50 312 ASP A N 1
ATOM 2453 C CA . ASP A 1 312 ? 19.153 -22.833 -34.047 1.00 62.50 312 ASP A CA 1
ATOM 2454 C C . ASP A 1 312 ? 19.170 -23.052 -35.578 1.00 62.50 312 ASP A C 1
ATOM 2456 O O . ASP A 1 312 ? 20.096 -23.625 -36.162 1.00 62.50 312 ASP A O 1
ATOM 2460 N N . ARG A 1 313 ? 18.114 -22.585 -36.256 1.00 62.38 313 ARG A N 1
ATOM 2461 C CA . ARG A 1 313 ? 17.962 -22.712 -37.715 1.00 62.38 313 ARG A CA 1
ATOM 2462 C C . ARG A 1 313 ? 18.871 -21.770 -38.522 1.00 62.38 313 ARG A C 1
ATOM 2464 O O . ARG A 1 313 ? 18.884 -21.864 -39.747 1.00 62.38 313 ARG A O 1
ATOM 2471 N N . HIS A 1 314 ? 19.602 -20.866 -37.870 1.00 56.69 314 HIS A N 1
ATOM 2472 C CA . HIS A 1 314 ? 20.411 -19.823 -38.506 1.00 56.69 314 HIS A CA 1
ATOM 2473 C C . HIS A 1 314 ? 21.910 -20.162 -38.551 1.00 56.69 314 HIS A C 1
ATOM 2475 O O . HIS A 1 314 ? 22.712 -19.359 -39.034 1.00 56.69 314 HIS A O 1
ATOM 2481 N N . LEU A 1 315 ? 22.301 -21.367 -38.119 1.00 64.44 315 LEU A N 1
ATOM 2482 C CA . LEU A 1 315 ? 23.671 -21.850 -38.247 1.00 64.44 315 LEU A CA 1
ATOM 2483 C C . LEU A 1 315 ? 24.108 -21.911 -39.722 1.00 64.44 315 LEU A C 1
ATOM 2485 O O . LEU A 1 315 ? 23.519 -22.629 -40.531 1.00 64.44 315 LEU A O 1
ATOM 2489 N N . SER A 1 316 ? 25.188 -21.202 -40.058 1.00 65.19 316 SER A N 1
ATOM 2490 C CA . SER A 1 316 ? 25.748 -21.213 -41.412 1.00 65.19 316 SER A CA 1
ATOM 2491 C C . SER A 1 316 ? 26.280 -22.596 -41.805 1.00 65.19 316 SER A C 1
ATOM 2493 O O . SER A 1 316 ? 26.840 -23.327 -40.982 1.00 65.19 316 SER A O 1
ATOM 2495 N N . ASP A 1 317 ? 26.187 -22.943 -43.092 1.00 65.00 317 ASP A N 1
ATOM 2496 C CA . ASP A 1 317 ? 26.669 -24.235 -43.605 1.00 65.00 317 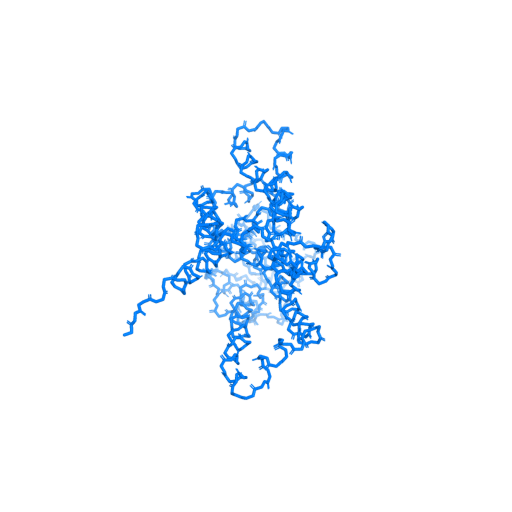ASP A CA 1
ATOM 2497 C C . ASP A 1 317 ? 28.180 -24.430 -43.392 1.00 65.00 317 ASP A C 1
ATOM 2499 O O . ASP A 1 317 ? 28.654 -25.546 -43.159 1.00 65.00 317 ASP A O 1
ATOM 2503 N N . ALA A 1 318 ? 28.944 -23.333 -43.385 1.00 66.12 318 ALA A N 1
ATOM 2504 C CA . ALA A 1 318 ? 30.368 -23.339 -43.061 1.00 66.12 318 ALA A CA 1
ATOM 2505 C C . ALA A 1 318 ? 30.624 -23.735 -41.594 1.00 66.12 318 ALA A C 1
ATOM 2507 O O . ALA A 1 318 ? 31.518 -24.543 -41.320 1.00 66.12 318 ALA A O 1
ATOM 2508 N N . ALA A 1 319 ? 29.821 -23.219 -40.657 1.00 63.16 319 ALA A N 1
ATOM 2509 C CA . ALA A 1 319 ? 29.910 -23.567 -39.242 1.00 63.16 319 ALA A CA 1
ATOM 2510 C C . ALA A 1 319 ? 29.435 -25.006 -38.985 1.00 63.16 319 ALA A C 1
ATOM 2512 O O . ALA A 1 319 ? 30.121 -25.759 -38.292 1.00 63.16 319 ALA A O 1
ATOM 2513 N N . ALA A 1 320 ? 28.338 -25.432 -39.617 1.00 65.50 320 ALA A N 1
ATOM 2514 C CA . ALA A 1 320 ? 27.857 -26.813 -39.550 1.00 65.50 320 ALA A CA 1
ATOM 2515 C C . ALA A 1 320 ? 28.920 -27.813 -40.047 1.00 65.50 320 ALA A C 1
ATOM 2517 O O . ALA A 1 320 ? 29.191 -28.819 -39.392 1.00 65.50 320 ALA A O 1
ATOM 2518 N N . SER A 1 321 ? 29.607 -27.486 -41.147 1.00 65.19 321 SER A N 1
ATOM 2519 C CA . SER A 1 321 ? 30.696 -28.301 -41.707 1.00 65.19 321 SER A CA 1
ATOM 2520 C C . SER A 1 321 ? 31.955 -28.319 -40.831 1.00 65.19 321 SER A C 1
ATOM 2522 O O . SER A 1 321 ? 32.728 -29.278 -40.851 1.00 65.19 321 SER A O 1
ATOM 2524 N N . HIS A 1 322 ? 32.213 -27.255 -40.068 1.00 67.56 322 HIS A N 1
ATOM 2525 C CA . HIS A 1 322 ? 33.305 -27.223 -39.094 1.00 67.56 322 HIS A CA 1
ATOM 2526 C C . HIS A 1 322 ? 32.994 -28.101 -37.873 1.00 67.56 322 HIS A C 1
ATOM 2528 O O . HIS A 1 322 ? 33.864 -28.819 -37.379 1.00 67.56 322 HIS A O 1
ATOM 2534 N N . ILE A 1 323 ? 31.742 -28.090 -37.416 1.00 66.25 323 ILE A N 1
ATOM 2535 C CA . ILE A 1 323 ? 31.278 -28.900 -36.287 1.00 66.25 323 ILE A CA 1
ATOM 2536 C C . ILE A 1 323 ? 31.247 -30.392 -36.651 1.00 66.25 323 ILE A C 1
ATOM 2538 O O . ILE A 1 323 ? 31.753 -31.214 -35.888 1.00 66.25 323 ILE A O 1
ATOM 2542 N N . ALA A 1 324 ? 30.754 -30.743 -37.844 1.00 63.12 324 ALA A N 1
ATOM 2543 C CA . ALA A 1 324 ? 30.695 -32.128 -38.321 1.00 63.12 324 ALA A CA 1
ATOM 2544 C C . ALA A 1 324 ? 32.075 -32.813 -38.362 1.00 63.12 324 ALA A C 1
ATOM 2546 O O . ALA A 1 324 ? 32.186 -34.016 -38.134 1.00 63.12 324 ALA A O 1
ATOM 2547 N N . ARG A 1 325 ? 33.153 -32.042 -38.576 1.00 67.06 325 ARG A N 1
ATOM 2548 C CA . ARG A 1 325 ? 34.538 -32.543 -38.543 1.00 67.06 325 ARG A CA 1
ATOM 2549 C C . ARG A 1 325 ? 35.001 -33.027 -37.162 1.00 67.06 325 ARG A C 1
ATOM 2551 O O . ARG A 1 325 ? 36.006 -33.723 -37.089 1.00 67.06 325 ARG A O 1
ATOM 2558 N N . HIS A 1 326 ? 34.285 -32.689 -36.090 1.00 63.25 326 HIS A N 1
ATOM 2559 C CA . HIS A 1 326 ? 34.656 -33.008 -34.707 1.00 63.25 326 HIS A CA 1
ATOM 2560 C C . HIS A 1 326 ? 33.816 -34.149 -34.094 1.00 63.25 326 HIS A C 1
ATOM 2562 O O . HIS A 1 326 ? 33.779 -34.282 -32.874 1.00 63.25 326 HIS A O 1
ATOM 2568 N N . ALA A 1 327 ? 33.157 -34.975 -34.924 1.00 58.31 327 ALA A N 1
ATOM 2569 C CA . ALA A 1 327 ? 32.377 -36.157 -34.518 1.00 58.31 327 ALA A CA 1
ATOM 2570 C C . ALA A 1 327 ? 31.270 -35.890 -33.470 1.00 58.31 327 ALA A C 1
ATOM 2572 O O . ALA A 1 327 ? 30.906 -36.777 -32.701 1.00 58.31 327 ALA A O 1
ATOM 2573 N N . CYS A 1 328 ? 30.729 -34.671 -33.445 1.00 63.47 328 CYS A N 1
ATOM 2574 C CA . CYS A 1 328 ? 29.594 -34.298 -32.603 1.00 63.47 328 CYS A CA 1
ATOM 2575 C C . CYS A 1 328 ? 28.284 -34.465 -33.378 1.00 63.47 328 CYS A C 1
ATOM 2577 O O . CYS A 1 328 ? 28.180 -34.027 -34.525 1.00 63.47 328 CYS A O 1
ATOM 2579 N N . GLU A 1 329 ? 27.268 -35.047 -32.744 1.00 67.00 329 GLU A N 1
ATOM 2580 C CA . GLU A 1 329 ? 25.915 -35.096 -33.301 1.00 67.00 329 GLU A CA 1
ATOM 2581 C C . GLU A 1 329 ? 25.304 -33.686 -33.281 1.00 67.00 329 GLU A C 1
ATOM 2583 O O . GLU A 1 329 ? 25.264 -33.058 -32.225 1.00 67.00 329 GLU A O 1
ATOM 2588 N N . VAL A 1 330 ? 24.858 -33.161 -34.428 1.00 65.12 330 VAL A N 1
ATOM 2589 C CA . VAL A 1 330 ? 24.272 -31.812 -34.521 1.00 65.12 330 VAL A CA 1
ATOM 2590 C C . VAL A 1 330 ? 22.761 -31.916 -34.659 1.00 65.12 330 VAL A C 1
ATOM 2592 O O . VAL A 1 330 ? 22.258 -32.375 -35.683 1.00 65.12 330 VAL A O 1
ATOM 2595 N N . LEU A 1 331 ? 22.041 -31.441 -33.647 1.00 65.50 331 LEU A N 1
ATOM 2596 C CA . LEU A 1 331 ? 20.586 -31.361 -33.643 1.00 65.50 331 LEU A CA 1
ATOM 2597 C C . LEU A 1 331 ? 20.167 -29.913 -33.893 1.00 65.50 331 LEU A C 1
ATOM 2599 O O . LEU A 1 331 ? 20.519 -29.005 -33.138 1.00 65.50 331 LEU A O 1
ATOM 2603 N N . ARG A 1 332 ? 19.418 -29.688 -34.973 1.00 64.94 332 ARG A N 1
ATOM 2604 C CA . ARG A 1 332 ? 18.805 -28.385 -35.244 1.00 64.94 332 ARG A CA 1
ATOM 2605 C C . ARG A 1 332 ? 17.480 -28.331 -34.496 1.00 64.94 332 ARG A C 1
ATOM 2607 O O . ARG A 1 332 ? 16.613 -29.161 -34.757 1.00 64.94 332 ARG A O 1
ATOM 2614 N N . ALA A 1 333 ? 17.340 -27.390 -33.567 1.00 57.12 333 ALA A N 1
ATOM 2615 C CA . ALA A 1 333 ? 16.068 -27.137 -32.906 1.00 57.12 333 ALA A CA 1
ATOM 2616 C C . ALA A 1 333 ? 15.100 -26.550 -33.948 1.00 57.12 333 ALA A C 1
ATOM 2618 O O . ALA A 1 333 ? 15.231 -25.395 -34.363 1.00 57.12 333 ALA A O 1
ATOM 2619 N N . GLY A 1 334 ? 14.219 -27.420 -34.449 1.00 49.72 334 GLY A N 1
ATOM 2620 C CA . GLY A 1 334 ? 13.072 -27.088 -35.286 1.00 49.72 334 GLY A CA 1
ATOM 2621 C C . GLY A 1 334 ? 11.959 -26.555 -34.416 1.00 49.72 334 GLY A C 1
ATOM 2622 O O . GLY A 1 334 ? 11.495 -27.304 -33.536 1.00 49.72 334 GLY A O 1
#

Sequence (334 aa):
MGVDIPVIWFAIIVFATLMYIIMDGFDLGIGMLFSFVGDAKERDVMVNSVAPVWDGNETWLVLGGAGLFGAFPLAYAVIIDALTIPLTAMLIGLIFRGVAFEFRFKATPSHRKFWDYSFAGGSLLATFSQGIVVGAMINGFDVEGRRFVGSSLDWFTPFNLFCGLGLIVAYTLLATTWLIMKSEGALQNRMRELTRHVLLALIAVIAVVSIWTPLGWQFVAERWFTLPNFFWFLPVPVLVAVFSLWIWRAFISASGWDSRGIFTPDENKVTVKETVSQVSARSILLCDSSKYNQVATFMALPLTRFTTIITDRHLSDAAASHIARHACEVLRAG

Foldseek 3Di:
DDDPPLVVLVVLLVVLVVLLLQLLLLVLLLLQCLVVDPDPVLSVLSLVLCVVCNVVSVVSVVCNLVSCCVSPVLVSQALCQLLVPLVVQLVQLVVLQVCLSVCLVVDDPVCNVVSSVSSNVSSLSNLLSVQLSVQDVLVDFDADPSHGPDDNCPSVDPRSNLSSVLSSLVSNLSNLVSCLVRDDDPSNLVSLVVNLVSLVVNVVSVVCCVVCSVVVDVVVVCQCPDPPNVVVCVVVVVVSVVVSVVSNLVSVLVPDPDPPNPDDPDPLVNLVSVVCVVQVVWAEAEAECPPPVDRPPPDDDDLLRGQEYEYEPPDDPVNVVVSVVSNHHYHYRD